Protein AF-A0A1C5WQQ8-F1 (afdb_monomer)

Structure (mmCIF, N/CA/C/O backbone):
data_AF-A0A1C5WQQ8-F1
#
_entry.id   AF-A0A1C5WQQ8-F1
#
loop_
_atom_site.group_PDB
_atom_site.id
_atom_site.type_symbol
_atom_site.label_atom_id
_atom_site.label_alt_id
_atom_site.label_comp_id
_atom_site.label_asym_id
_atom_site.label_entity_id
_atom_site.label_seq_id
_atom_site.pdbx_PDB_ins_code
_atom_site.Cartn_x
_atom_site.Cartn_y
_atom_site.Cartn_z
_atom_site.occupancy
_atom_site.B_iso_or_equiv
_atom_site.auth_seq_id
_atom_site.auth_comp_id
_atom_site.auth_asym_id
_atom_site.auth_atom_id
_atom_site.pdbx_PDB_model_num
ATOM 1 N N . MET A 1 1 ? -3.946 15.658 27.605 1.00 57.81 1 MET A N 1
ATOM 2 C CA . MET A 1 1 ? -2.591 15.161 27.282 1.00 57.81 1 MET A CA 1
ATOM 3 C C . MET A 1 1 ? -2.045 15.988 26.128 1.00 57.81 1 MET A C 1
ATOM 5 O O . MET A 1 1 ? -2.709 16.066 25.099 1.00 57.81 1 MET A O 1
ATOM 9 N N . VAL A 1 2 ? -0.915 16.674 26.310 1.00 60.44 2 VAL A N 1
ATOM 10 C CA . VAL A 1 2 ? -0.348 17.554 25.274 1.00 60.44 2 VAL A CA 1
ATOM 11 C C . VAL A 1 2 ? 0.282 16.711 24.169 1.00 60.44 2 VAL A C 1
ATOM 13 O O . VAL A 1 2 ? 1.081 15.818 24.436 1.00 60.44 2 VAL A O 1
ATOM 16 N N . ARG A 1 3 ? -0.093 16.978 22.915 1.00 69.31 3 ARG A N 1
ATOM 17 C CA . ARG A 1 3 ? 0.468 16.295 21.743 1.00 69.31 3 ARG A CA 1
ATOM 18 C C . ARG A 1 3 ? 1.706 17.045 21.250 1.00 69.31 3 ARG A C 1
ATOM 20 O O . ARG A 1 3 ? 1.670 18.266 21.081 1.00 69.31 3 ARG A O 1
ATOM 27 N N . LYS A 1 4 ? 2.782 16.309 20.968 1.00 77.19 4 LYS A N 1
ATOM 28 C CA . LYS A 1 4 ? 3.946 16.831 20.242 1.00 77.19 4 LYS A CA 1
ATOM 29 C C . LYS A 1 4 ? 3.509 17.256 18.838 1.00 77.19 4 LYS A C 1
ATOM 31 O O . LYS A 1 4 ? 2.920 16.455 18.114 1.00 77.19 4 LYS A O 1
ATOM 36 N N . ASN A 1 5 ? 3.756 18.508 18.467 1.00 83.12 5 ASN A N 1
ATOM 37 C CA . ASN A 1 5 ? 3.541 18.960 17.094 1.00 83.12 5 ASN A CA 1
ATOM 38 C C . ASN A 1 5 ? 4.705 18.501 16.206 1.00 83.12 5 ASN A C 1
ATOM 40 O O . ASN A 1 5 ? 5.822 18.317 16.679 1.00 83.12 5 ASN A O 1
ATOM 44 N N . GLU A 1 6 ? 4.458 18.346 14.913 1.00 82.44 6 GLU A N 1
ATOM 45 C CA . GLU A 1 6 ? 5.515 18.060 13.945 1.00 82.44 6 GLU A CA 1
ATOM 46 C C . GLU A 1 6 ? 5.981 19.348 13.268 1.00 82.44 6 GLU A C 1
ATOM 48 O O . GLU A 1 6 ? 5.193 20.276 13.060 1.00 82.44 6 GLU A O 1
ATOM 53 N N . TYR A 1 7 ? 7.270 19.409 12.942 1.00 88.44 7 TYR A N 1
ATOM 54 C CA . TYR A 1 7 ? 7.901 20.547 12.281 1.00 88.44 7 TYR A CA 1
ATOM 55 C C . TYR A 1 7 ? 8.919 20.042 11.263 1.00 88.44 7 TYR A C 1
ATOM 57 O O . TYR A 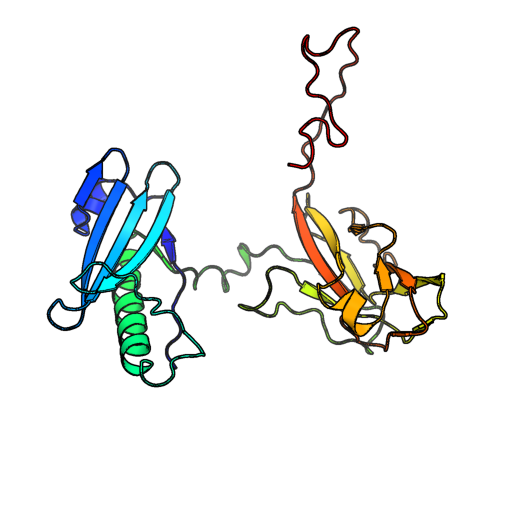1 7 ? 9.639 19.084 11.536 1.00 88.44 7 TYR A O 1
ATOM 65 N N . THR A 1 8 ? 9.028 20.731 10.133 1.00 88.88 8 THR A N 1
ATOM 66 C CA . THR A 1 8 ? 10.106 20.543 9.155 1.00 88.88 8 THR A CA 1
ATOM 67 C C . THR A 1 8 ? 10.958 21.800 9.073 1.00 88.88 8 THR A C 1
ATOM 69 O O . THR A 1 8 ? 10.548 22.877 9.518 1.00 88.88 8 THR A O 1
ATOM 72 N N . LEU A 1 9 ? 12.148 21.691 8.487 1.00 90.38 9 LEU A N 1
ATOM 73 C CA . LEU A 1 9 ? 12.943 22.868 8.173 1.00 90.38 9 LEU A CA 1
ATOM 74 C C . LEU A 1 9 ? 12.240 23.709 7.095 1.00 90.38 9 LEU A C 1
ATOM 76 O O . LEU A 1 9 ? 11.626 23.177 6.166 1.00 90.38 9 LEU A O 1
ATOM 80 N N . ASN A 1 10 ? 12.292 25.033 7.221 1.00 87.81 10 ASN A N 1
ATOM 81 C CA . ASN A 1 10 ? 11.746 25.918 6.200 1.00 87.81 10 ASN A CA 1
ATOM 82 C C . ASN A 1 10 ? 12.660 25.912 4.964 1.00 87.81 10 ASN A C 1
ATOM 84 O O . ASN A 1 10 ? 13.843 26.209 5.080 1.00 87.81 10 ASN A O 1
ATOM 88 N N . LYS A 1 11 ? 12.112 25.673 3.764 1.00 85.88 11 LYS A N 1
ATOM 89 C CA . LYS A 1 11 ? 12.884 25.618 2.501 1.00 85.88 11 LYS A CA 1
ATOM 90 C C . LYS A 1 11 ? 13.680 26.892 2.172 1.00 85.88 11 LYS A C 1
ATOM 92 O O . LYS A 1 11 ? 14.562 26.851 1.325 1.00 85.88 11 LYS A O 1
ATOM 97 N N . LYS A 1 12 ? 13.333 28.033 2.777 1.00 87.31 12 LYS A N 1
ATOM 98 C CA . LYS A 1 12 ? 14.004 29.329 2.575 1.00 87.31 12 LYS A CA 1
ATOM 99 C C . LYS A 1 12 ? 14.946 29.701 3.724 1.00 87.31 12 LYS A C 1
ATOM 101 O O . LYS A 1 12 ? 15.459 30.823 3.734 1.00 87.31 12 LYS A O 1
ATOM 106 N N . VAL A 1 13 ? 15.131 28.825 4.715 1.00 91.62 13 VAL A N 1
ATOM 107 C CA . VAL A 1 13 ? 16.069 29.086 5.810 1.00 91.62 13 VAL A CA 1
ATOM 108 C C . VAL A 1 13 ? 17.495 29.149 5.261 1.00 91.62 13 VAL A C 1
ATOM 110 O O . VAL A 1 13 ? 17.845 28.466 4.306 1.00 91.62 13 VAL A O 1
ATOM 113 N N . ASN A 1 14 ? 18.319 30.000 5.859 1.00 93.31 14 ASN A N 1
ATOM 114 C CA . ASN A 1 14 ? 19.732 30.117 5.532 1.00 93.31 14 ASN A CA 1
ATOM 115 C C . ASN A 1 14 ? 20.534 30.437 6.796 1.00 93.31 14 ASN A C 1
ATOM 117 O O . ASN A 1 14 ? 19.969 30.751 7.850 1.00 93.31 14 ASN A O 1
ATOM 121 N N . GLU A 1 15 ? 21.857 30.411 6.669 1.00 93.50 15 GLU A N 1
ATOM 122 C CA . GLU A 1 15 ? 22.796 30.682 7.759 1.00 93.50 15 GLU A CA 1
ATOM 123 C C . GLU A 1 15 ? 22.497 31.992 8.514 1.00 93.50 15 GLU A C 1
ATOM 125 O O . GLU A 1 15 ? 22.556 32.025 9.746 1.00 93.50 15 GLU A O 1
ATOM 130 N N . SER A 1 16 ? 22.142 33.072 7.808 1.00 93.06 16 SER A N 1
ATOM 131 C CA . SER A 1 16 ? 21.856 34.370 8.437 1.00 93.06 16 SER A CA 1
ATOM 132 C C . SER A 1 16 ? 20.648 34.288 9.372 1.00 93.06 16 SER A C 1
ATOM 134 O O . SER A 1 16 ? 20.671 34.832 10.480 1.00 93.06 16 SER A O 1
ATOM 136 N N . VAL A 1 17 ? 19.598 33.577 8.950 1.00 93.19 17 VAL A N 1
ATOM 137 C CA . VAL A 1 17 ? 18.386 33.367 9.754 1.00 93.19 17 VAL A CA 1
ATOM 138 C C . VAL A 1 17 ? 18.695 32.503 10.978 1.00 93.19 17 VAL A C 1
ATOM 140 O O . VAL A 1 17 ? 18.282 32.855 12.085 1.00 93.19 17 VAL A O 1
ATOM 143 N N . LEU A 1 18 ? 19.463 31.422 10.807 1.00 94.44 18 LEU A N 1
ATOM 144 C CA . LEU A 1 18 ? 19.859 30.527 11.900 1.00 94.44 18 LEU A CA 1
ATOM 145 C C . LEU A 1 18 ? 20.674 31.266 12.969 1.00 94.44 18 LEU A C 1
ATOM 147 O O . LEU A 1 18 ? 20.303 31.247 14.146 1.00 94.44 18 LEU A O 1
ATOM 151 N N . LYS A 1 19 ? 21.711 32.010 12.567 1.00 92.81 19 LYS A N 1
ATOM 152 C CA . LYS A 1 19 ? 22.545 32.804 13.487 1.00 92.81 19 LYS A CA 1
ATOM 153 C C . LYS A 1 19 ? 21.728 33.835 14.271 1.00 92.81 19 LYS A C 1
ATOM 155 O O . LYS A 1 19 ? 21.872 33.936 15.487 1.00 92.81 19 LYS A O 1
ATOM 160 N N . LYS A 1 20 ? 20.796 34.544 13.618 1.00 93.25 20 LYS A N 1
ATOM 161 C CA . LYS A 1 20 ? 19.868 35.486 14.288 1.00 93.25 20 LYS A CA 1
ATOM 162 C C . LYS A 1 20 ? 18.930 34.805 15.291 1.00 93.25 20 LYS A C 1
ATOM 164 O O . LYS A 1 20 ? 18.414 35.457 16.199 1.00 93.25 20 LYS A O 1
ATOM 169 N N . CYS A 1 21 ? 18.683 33.509 15.128 1.00 92.31 21 CYS A N 1
ATOM 170 C CA . CYS A 1 21 ? 17.875 32.710 16.045 1.00 92.31 21 CYS A CA 1
ATOM 171 C C . CYS A 1 21 ? 18.694 32.054 17.165 1.00 92.31 21 CYS A C 1
ATOM 173 O O . CYS A 1 21 ? 18.111 31.340 17.977 1.00 92.31 21 CYS A O 1
ATOM 175 N N . GLY A 1 22 ? 20.000 32.328 17.241 1.00 93.31 22 GLY A N 1
ATOM 176 C CA . GLY A 1 22 ? 20.887 31.812 18.282 1.00 93.31 22 GLY A CA 1
ATOM 177 C C . GLY A 1 22 ? 21.508 30.454 17.966 1.00 93.31 22 GLY A C 1
ATOM 178 O O . GLY A 1 22 ? 22.136 29.874 18.850 1.00 93.31 22 GLY A O 1
ATOM 179 N N . PHE A 1 23 ? 21.354 29.947 16.737 1.00 96.31 23 PHE A N 1
ATOM 180 C CA . PHE A 1 23 ? 22.062 28.740 16.325 1.00 96.31 23 PHE A CA 1
ATOM 181 C C . PHE A 1 23 ? 23.563 29.014 16.213 1.00 96.31 23 PHE A C 1
ATOM 183 O O . PHE A 1 23 ? 23.985 30.033 15.653 1.00 96.31 23 PHE A O 1
ATOM 190 N N . ARG A 1 24 ? 24.368 28.080 16.713 1.00 95.25 24 ARG A N 1
ATOM 191 C CA . ARG A 1 24 ? 25.823 28.073 16.573 1.00 95.25 24 ARG A CA 1
ATOM 192 C C . ARG A 1 24 ? 26.203 27.192 15.395 1.00 95.25 24 ARG A C 1
ATOM 194 O O . ARG A 1 24 ? 25.601 26.148 15.185 1.00 95.25 24 ARG A O 1
ATOM 201 N N . LYS A 1 25 ? 27.173 27.649 14.609 1.00 95.19 25 LYS A N 1
ATOM 202 C CA . LYS A 1 25 ? 27.752 26.854 13.527 1.00 95.19 25 LYS A CA 1
ATOM 203 C C . LYS A 1 25 ? 28.769 25.896 14.140 1.00 95.19 25 LYS A C 1
ATOM 205 O O . LYS A 1 25 ? 29.650 26.372 14.851 1.00 95.19 25 LYS A O 1
ATOM 210 N N . GLU A 1 26 ? 28.648 24.605 13.855 1.00 91.44 26 GLU A N 1
ATOM 211 C CA . GLU A 1 26 ? 29.611 23.596 14.315 1.00 91.44 26 GLU A CA 1
ATOM 212 C C . GLU A 1 26 ? 30.676 23.358 13.237 1.00 91.44 26 GLU A C 1
ATOM 214 O O . GLU A 1 26 ? 31.824 23.774 13.368 1.00 91.44 26 GLU A O 1
ATOM 219 N N . HIS A 1 27 ? 30.272 22.749 12.120 1.00 87.00 27 HIS A N 1
ATOM 220 C CA . HIS A 1 27 ? 31.117 22.415 10.974 1.00 87.00 27 HIS A CA 1
ATOM 221 C C . HIS A 1 27 ? 30.270 22.406 9.694 1.00 87.00 27 HIS A C 1
ATOM 223 O O . HIS A 1 27 ? 29.123 21.961 9.723 1.00 87.00 27 HIS A O 1
ATOM 229 N N . GLY A 1 28 ? 30.840 22.841 8.565 1.00 90.62 28 GLY A N 1
ATOM 230 C CA . GLY A 1 28 ? 30.164 22.781 7.263 1.00 90.62 28 GLY A CA 1
ATOM 231 C C . GLY A 1 28 ? 28.823 23.516 7.278 1.00 90.62 28 GLY A C 1
ATOM 232 O O . GLY A 1 28 ? 28.780 24.693 7.634 1.00 90.62 28 GLY A O 1
ATOM 233 N N . ASP A 1 29 ? 27.746 22.806 6.947 1.00 92.00 29 ASP A N 1
ATOM 234 C CA . ASP A 1 29 ? 26.363 23.299 6.946 1.00 92.00 29 ASP A CA 1
ATOM 235 C C . ASP A 1 29 ? 25.552 22.879 8.189 1.00 92.00 29 ASP A C 1
ATOM 237 O O . ASP A 1 29 ? 24.325 22.984 8.201 1.00 92.00 29 ASP A O 1
ATOM 241 N N . CYS A 1 30 ? 26.239 22.441 9.252 1.00 93.75 30 CYS A N 1
ATOM 242 C CA . CYS A 1 30 ? 25.642 22.014 10.517 1.00 93.75 30 CYS A CA 1
ATOM 243 C C . CYS A 1 30 ? 25.517 23.166 11.525 1.00 93.75 30 CYS A C 1
ATOM 245 O O . CYS A 1 30 ? 26.498 23.841 11.873 1.00 93.75 30 CYS A O 1
ATOM 247 N N . TYR A 1 31 ? 24.302 23.344 12.043 1.00 96.38 31 TYR A N 1
ATOM 248 C CA . TYR A 1 31 ? 23.942 24.372 13.011 1.00 96.38 31 TYR A CA 1
ATOM 249 C C . TYR A 1 31 ? 23.180 23.779 14.193 1.00 96.38 31 TYR A C 1
ATOM 251 O O . TYR A 1 31 ? 22.220 23.033 14.007 1.00 96.38 31 TYR A O 1
ATOM 259 N N . THR A 1 32 ? 23.541 24.173 15.414 1.00 95.31 32 THR A N 1
ATOM 260 C CA . THR A 1 32 ? 22.920 23.667 16.645 1.00 95.31 32 THR A CA 1
ATOM 261 C C . THR A 1 32 ? 22.298 24.787 17.474 1.00 95.31 32 THR A C 1
ATOM 263 O O . THR A 1 32 ? 22.823 25.897 17.568 1.00 95.31 32 THR A O 1
ATOM 266 N N . LEU A 1 33 ? 21.164 24.508 18.110 1.00 94.88 33 LEU A N 1
ATOM 267 C CA . LEU A 1 33 ? 20.558 25.358 19.129 1.00 94.88 33 LEU A CA 1
ATOM 268 C C . LEU A 1 33 ? 20.250 24.503 20.354 1.00 94.88 33 LEU A C 1
ATOM 270 O O . LEU A 1 33 ? 19.469 23.556 20.279 1.00 94.88 33 LEU A O 1
ATOM 274 N N . LYS A 1 34 ? 20.847 24.869 21.490 1.00 91.88 34 LYS A N 1
ATOM 275 C CA . LYS A 1 34 ? 20.614 24.219 22.780 1.00 91.88 34 LYS A CA 1
ATOM 276 C C . LYS A 1 34 ? 19.706 25.085 23.646 1.00 91.88 34 LYS A C 1
ATOM 278 O O . LYS A 1 34 ? 20.024 26.243 23.916 1.00 91.88 34 LYS A O 1
ATOM 283 N N . HIS A 1 35 ? 18.586 24.526 24.087 1.00 89.31 35 HIS A N 1
ATOM 284 C CA . HIS A 1 35 ? 17.644 25.174 24.994 1.00 89.31 35 HIS A CA 1
ATOM 285 C C . HIS A 1 35 ? 17.530 24.360 26.281 1.00 89.31 35 HIS A C 1
ATOM 287 O O . HIS A 1 35 ? 17.171 23.188 26.241 1.00 89.31 35 HIS A O 1
ATOM 293 N N . PHE A 1 36 ? 17.864 24.968 27.415 1.00 85.81 36 PHE A N 1
ATOM 294 C CA . PHE A 1 36 ? 17.806 24.299 28.710 1.00 85.81 36 PHE A CA 1
ATOM 295 C C . PHE A 1 36 ? 16.386 24.324 29.276 1.00 85.81 36 PHE A C 1
ATOM 297 O O . PHE A 1 36 ? 15.722 25.358 29.249 1.00 85.81 36 PHE A O 1
ATOM 304 N N . LEU A 1 37 ? 15.970 23.186 29.814 1.00 77.38 37 LEU A N 1
ATOM 305 C CA . LEU A 1 37 ? 14.759 22.976 30.595 1.00 77.38 37 LEU A CA 1
ATOM 306 C C . LEU A 1 37 ? 15.175 22.730 32.055 1.00 77.38 37 LEU A C 1
ATOM 308 O O . LEU A 1 37 ? 16.319 22.341 32.306 1.00 77.38 37 LEU A O 1
ATOM 312 N N . TYR A 1 38 ? 14.268 22.960 33.008 1.00 71.06 38 TYR A N 1
ATOM 313 C CA . TYR A 1 38 ? 14.463 22.638 34.433 1.00 71.06 38 TYR A CA 1
ATOM 314 C C . TYR A 1 38 ? 15.820 23.073 34.994 1.00 71.06 38 TYR A C 1
ATOM 316 O O . TYR A 1 38 ? 16.665 22.235 35.282 1.00 71.06 38 TYR A O 1
ATOM 324 N N . GLU A 1 39 ? 16.089 24.376 35.072 1.00 69.81 39 GLU A N 1
ATOM 325 C CA . GLU A 1 39 ? 17.317 24.892 35.709 1.00 69.81 39 GLU A CA 1
ATOM 326 C C . GLU A 1 39 ? 18.644 24.277 35.195 1.00 69.81 39 GLU A C 1
ATOM 328 O O . GLU A 1 39 ? 19.665 24.349 35.873 1.00 69.81 39 GLU A O 1
ATOM 333 N N . LYS A 1 40 ? 18.653 23.780 33.942 1.00 70.50 40 LYS A N 1
ATOM 334 C CA . LYS A 1 40 ? 19.784 23.185 33.192 1.00 70.50 40 LYS A CA 1
ATOM 335 C C . LYS A 1 40 ? 20.018 21.679 33.360 1.00 70.50 40 LYS A C 1
ATOM 337 O O . LYS A 1 40 ? 20.989 21.186 32.789 1.00 70.50 40 LYS A O 1
ATOM 342 N N . TYR A 1 41 ? 19.134 20.943 34.027 1.00 73.94 41 TYR A N 1
ATOM 343 C CA . TYR A 1 41 ? 19.256 19.480 34.129 1.00 73.94 41 TYR A CA 1
ATOM 344 C C . TYR A 1 41 ? 18.900 18.744 32.835 1.00 73.94 41 TYR A C 1
ATOM 346 O O . TYR A 1 41 ? 19.416 17.664 32.576 1.00 73.94 41 TYR A O 1
ATOM 354 N N . VAL A 1 42 ? 18.028 19.325 32.009 1.00 77.38 42 VAL A N 1
ATOM 355 C CA . VAL A 1 42 ? 17.610 18.746 30.727 1.00 77.38 42 VAL A CA 1
ATOM 356 C C . VAL A 1 42 ? 17.800 19.784 29.632 1.00 77.38 42 VAL A C 1
ATOM 358 O O . VAL A 1 42 ? 17.671 20.987 29.854 1.00 77.38 42 VAL A O 1
ATOM 361 N N . SER A 1 43 ? 18.121 19.343 28.423 1.00 85.25 43 SER A N 1
ATOM 362 C CA . SER A 1 43 ? 18.292 20.228 27.280 1.00 85.25 43 SER A CA 1
ATOM 363 C C . SER A 1 43 ? 17.644 19.679 26.023 1.00 85.25 43 SER A C 1
ATOM 365 O O . SER A 1 43 ? 17.798 18.509 25.684 1.00 85.25 43 SER A O 1
ATOM 367 N N . LEU A 1 44 ? 16.931 20.558 25.326 1.00 88.38 44 LEU A N 1
ATOM 368 C CA . LEU A 1 44 ? 16.458 20.365 23.968 1.00 88.38 44 LEU A CA 1
ATOM 369 C C . LEU A 1 44 ? 17.564 20.803 23.007 1.00 88.38 44 LEU A C 1
ATOM 371 O O . LEU A 1 44 ? 17.939 21.977 22.983 1.00 88.38 44 LEU A O 1
ATOM 375 N N . ASN A 1 45 ? 18.071 19.869 22.213 1.00 89.81 45 ASN A N 1
ATOM 376 C CA . ASN A 1 45 ? 19.114 20.114 21.229 1.00 89.81 45 ASN A CA 1
ATOM 377 C C . ASN A 1 45 ? 18.495 20.016 19.834 1.00 89.81 45 ASN A C 1
ATOM 379 O O . ASN A 1 45 ? 17.974 18.973 19.441 1.00 89.81 45 ASN A O 1
ATOM 383 N N . ILE A 1 46 ? 18.528 21.123 19.100 1.00 93.44 46 ILE A N 1
ATOM 384 C CA . ILE A 1 46 ? 18.004 21.226 17.741 1.00 93.44 46 ILE A CA 1
ATOM 385 C C . ILE A 1 46 ? 19.195 21.317 16.802 1.00 93.44 46 ILE A C 1
ATOM 387 O O . ILE A 1 46 ? 19.983 22.253 16.910 1.00 93.44 46 ILE A O 1
ATOM 391 N N . LEU A 1 47 ? 19.309 20.364 15.889 1.00 93.38 47 LEU A N 1
ATOM 392 C CA . LEU A 1 47 ? 20.335 20.309 14.859 1.00 93.38 47 LEU A CA 1
ATOM 393 C C . LEU A 1 47 ? 19.689 20.551 13.496 1.00 93.38 47 LEU A C 1
ATOM 395 O O . LEU A 1 47 ? 18.652 19.967 13.177 1.00 93.38 47 LEU A O 1
ATOM 399 N N . VAL A 1 48 ? 20.305 21.425 12.710 1.00 93.94 48 VAL A N 1
ATOM 400 C CA . VAL A 1 48 ? 19.903 21.777 11.348 1.00 93.94 48 VAL A CA 1
ATOM 401 C C . VAL A 1 48 ? 21.075 21.531 10.413 1.00 93.94 48 VAL A C 1
ATOM 403 O O . VAL A 1 48 ? 22.172 22.025 10.674 1.00 93.94 48 VAL A O 1
ATOM 406 N N . MET A 1 49 ? 20.809 20.834 9.315 1.00 91.75 49 MET A N 1
ATOM 407 C CA . MET A 1 49 ? 21.725 20.675 8.189 1.00 91.75 49 MET A CA 1
ATOM 408 C C . MET A 1 49 ? 21.138 21.424 6.988 1.00 91.75 49 MET A C 1
ATOM 410 O O . MET A 1 49 ? 19.988 21.194 6.608 1.00 91.75 49 MET A O 1
ATOM 414 N N . LEU A 1 50 ? 21.871 22.397 6.439 1.00 89.75 50 LEU A N 1
ATOM 415 C CA . LEU A 1 50 ? 21.371 23.198 5.310 1.00 89.75 50 LEU A CA 1
ATOM 416 C C . LEU A 1 50 ? 21.537 22.509 3.949 1.00 89.75 50 LEU A C 1
ATOM 418 O O . LEU A 1 50 ? 20.785 22.835 3.032 1.00 89.75 50 LEU A O 1
ATOM 422 N N . ASP A 1 51 ? 22.487 21.586 3.817 1.00 89.19 51 ASP A N 1
ATOM 423 C CA . ASP A 1 51 ? 22.796 20.860 2.580 1.00 89.19 51 ASP A CA 1
ATOM 424 C C . ASP A 1 51 ? 21.665 19.912 2.158 1.00 89.19 51 ASP A C 1
ATOM 426 O O . ASP A 1 51 ? 21.287 19.886 0.985 1.00 89.19 51 ASP A O 1
ATOM 430 N N . ASP A 1 52 ? 21.078 19.188 3.111 1.00 87.81 52 ASP A N 1
ATOM 431 C CA . ASP A 1 52 ? 19.968 18.253 2.882 1.00 87.81 52 ASP A CA 1
ATOM 432 C C . ASP A 1 52 ? 18.613 18.736 3.436 1.00 87.81 52 ASP A C 1
ATOM 434 O O . ASP A 1 52 ? 17.598 18.046 3.313 1.00 87.81 52 ASP A O 1
ATOM 438 N N . LEU A 1 53 ? 18.581 19.946 4.008 1.00 86.31 53 LEU A N 1
ATOM 439 C CA . LEU A 1 53 ? 17.426 20.546 4.684 1.00 86.31 53 LEU A CA 1
ATOM 440 C C . LEU A 1 53 ? 16.852 19.686 5.827 1.00 86.31 53 LEU A C 1
ATOM 442 O O . LEU A 1 53 ? 15.646 19.740 6.105 1.00 86.31 53 LEU A O 1
ATOM 446 N N . SER A 1 54 ? 17.689 18.911 6.519 1.00 85.50 54 SER A N 1
ATOM 447 C CA . SER A 1 54 ? 17.257 18.092 7.650 1.00 85.50 54 SER A CA 1
ATOM 448 C C . SER A 1 54 ? 17.201 18.865 8.973 1.00 85.50 54 SER A C 1
ATOM 450 O O . SER A 1 54 ? 17.925 19.831 9.237 1.00 85.50 54 SER A O 1
ATOM 452 N N . LEU A 1 55 ? 16.273 18.427 9.826 1.00 90.12 55 LEU A N 1
ATOM 453 C CA . LEU A 1 55 ? 16.021 18.963 11.158 1.00 90.12 55 LEU A CA 1
ATOM 454 C C . LEU A 1 55 ? 15.935 17.793 12.136 1.00 90.12 55 LEU A C 1
ATOM 456 O O . LEU A 1 55 ? 14.997 16.999 12.079 1.00 90.12 55 LEU A O 1
ATOM 460 N N . THR A 1 56 ? 16.882 17.722 13.064 1.00 88.25 56 THR A N 1
ATOM 461 C CA . THR A 1 56 ? 16.910 16.707 14.120 1.00 88.25 56 THR A CA 1
ATOM 462 C C . THR A 1 56 ? 16.706 17.374 15.469 1.00 88.25 56 THR A C 1
ATOM 464 O O . THR A 1 56 ? 17.285 18.420 15.751 1.00 88.25 56 THR A O 1
ATOM 467 N N . VAL A 1 57 ? 15.876 16.773 16.321 1.00 87.56 57 VAL A N 1
ATOM 468 C CA . VAL A 1 57 ? 15.649 17.271 17.678 1.00 87.56 57 VAL A CA 1
ATOM 469 C C . VAL A 1 57 ? 15.833 16.141 18.673 1.00 87.56 57 VAL A C 1
ATOM 471 O O . VAL A 1 57 ? 15.110 15.146 18.626 1.00 87.56 57 VAL A O 1
ATOM 474 N N . THR A 1 58 ? 16.774 16.318 19.592 1.00 84.94 58 THR A N 1
ATOM 475 C CA . THR A 1 58 ? 17.049 15.392 20.690 1.00 84.94 58 THR A CA 1
ATOM 476 C C . THR A 1 58 ? 16.827 16.083 22.027 1.00 84.94 58 THR A C 1
ATOM 478 O O . THR A 1 58 ? 16.920 17.306 22.141 1.00 84.94 58 THR A O 1
ATOM 481 N N . VAL A 1 59 ? 16.515 15.300 23.054 1.00 82.69 59 VAL A N 1
ATOM 482 C CA . VAL A 1 59 ? 16.461 15.781 24.435 1.00 82.69 59 VAL A CA 1
ATOM 483 C C . VAL A 1 59 ? 17.463 14.975 25.235 1.00 82.69 59 VAL A C 1
ATOM 485 O O . VAL A 1 59 ? 17.471 13.751 25.141 1.00 82.69 59 VAL A O 1
ATOM 488 N N . THR A 1 60 ? 18.327 15.652 25.982 1.00 80.69 60 THR A N 1
ATOM 489 C CA . THR A 1 60 ? 19.362 15.001 26.791 1.00 80.69 60 THR A CA 1
ATOM 490 C C . THR A 1 60 ? 19.378 15.554 28.204 1.00 80.69 60 THR A C 1
ATOM 492 O O . THR A 1 60 ? 19.067 16.731 28.398 1.00 80.69 60 THR A O 1
ATOM 495 N N . ASP A 1 61 ? 19.780 14.737 29.171 1.00 78.62 61 ASP A N 1
ATOM 496 C CA . ASP A 1 61 ? 20.116 15.216 30.515 1.00 78.62 61 ASP A CA 1
ATOM 497 C C . ASP A 1 61 ? 21.481 15.944 30.541 1.00 78.62 61 ASP A C 1
ATOM 499 O O . ASP A 1 61 ? 22.126 16.160 29.503 1.00 78.62 61 ASP A O 1
ATOM 503 N N . ASP A 1 62 ? 21.916 16.350 31.732 1.00 76.62 62 ASP A N 1
ATOM 504 C CA . ASP A 1 62 ? 23.193 17.015 32.005 1.00 76.62 62 ASP A CA 1
ATOM 505 C C . ASP A 1 62 ? 24.418 16.109 31.788 1.00 76.62 62 ASP A C 1
ATOM 507 O O . ASP A 1 62 ? 25.526 16.609 31.581 1.00 76.62 62 ASP A O 1
ATOM 511 N N . LYS A 1 63 ? 24.215 14.789 31.757 1.00 77.00 63 LYS A N 1
ATOM 512 C CA . LYS A 1 63 ? 25.230 13.764 31.469 1.00 77.00 63 LYS A CA 1
ATOM 513 C C . LYS A 1 63 ? 25.269 13.360 29.991 1.00 77.00 63 LYS A C 1
ATOM 515 O O . LYS A 1 63 ? 26.138 12.585 29.601 1.00 77.00 63 LYS A O 1
ATOM 520 N N . GLY A 1 64 ? 24.368 13.896 29.165 1.00 71.31 64 GLY A N 1
ATOM 521 C CA . GLY A 1 64 ? 24.275 13.601 27.734 1.00 71.31 64 GLY A CA 1
ATOM 522 C C . GLY A 1 64 ? 23.480 12.338 27.400 1.00 71.31 64 GLY A C 1
ATOM 523 O O . GLY A 1 64 ? 23.456 11.937 26.235 1.00 71.31 64 GLY A O 1
ATOM 524 N N . ASN A 1 65 ? 22.805 11.722 28.373 1.00 74.62 65 ASN A N 1
ATOM 525 C CA . ASN A 1 65 ? 21.942 10.577 28.107 1.00 74.62 65 ASN A CA 1
ATOM 526 C C . ASN A 1 65 ? 20.725 11.032 27.308 1.00 74.62 65 ASN A C 1
ATOM 528 O O . ASN A 1 65 ? 20.083 12.030 27.646 1.00 74.62 65 ASN A O 1
ATOM 532 N N . LE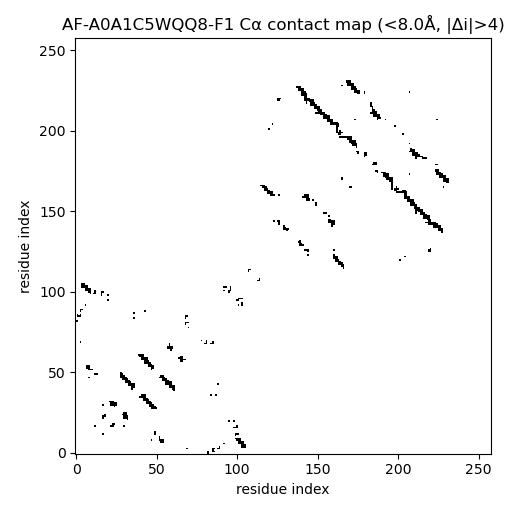U A 1 66 ? 20.395 10.284 26.255 1.00 70.06 66 LEU A N 1
ATOM 533 C CA . LEU A 1 66 ? 19.218 10.556 25.447 1.00 70.06 66 LEU A CA 1
ATOM 534 C C . LEU A 1 66 ? 17.965 10.257 26.269 1.00 70.06 66 LEU A C 1
ATOM 536 O O . LEU A 1 66 ? 17.699 9.115 26.639 1.00 70.06 66 LEU A O 1
ATOM 540 N N . TYR A 1 67 ? 17.169 11.287 26.506 1.00 67.75 67 TYR A N 1
ATOM 541 C CA . TYR A 1 67 ? 15.806 11.106 26.959 1.00 67.75 67 TYR A CA 1
ATOM 542 C C . TYR A 1 67 ? 14.944 10.777 25.740 1.00 67.75 67 TYR A C 1
ATOM 544 O O . TYR A 1 67 ? 15.067 11.409 24.689 1.00 67.75 67 TYR A O 1
ATOM 552 N N . ALA A 1 68 ? 14.040 9.809 25.883 1.00 57.94 68 ALA A N 1
ATOM 553 C CA . ALA A 1 68 ? 12.933 9.597 24.957 1.00 57.94 68 ALA A CA 1
ATOM 554 C C . ALA A 1 68 ? 11.689 10.308 25.524 1.00 57.94 68 ALA A C 1
ATOM 556 O O . ALA A 1 68 ? 10.811 9.658 26.086 1.00 57.94 68 ALA A O 1
ATOM 557 N N . PRO A 1 69 ? 11.582 11.649 25.430 1.00 53.38 69 PRO A N 1
ATOM 558 C CA . PRO A 1 69 ? 10.480 12.407 26.031 1.00 53.38 69 PRO A CA 1
ATOM 559 C C . PRO A 1 69 ? 9.160 12.238 25.261 1.00 53.38 69 PRO A C 1
ATOM 561 O O . PRO A 1 69 ? 8.152 12.855 25.596 1.00 53.38 69 PRO A O 1
ATOM 564 N N . PHE A 1 70 ? 9.155 11.438 24.195 1.00 57.84 70 PHE A N 1
ATOM 565 C CA . PHE A 1 70 ? 8.016 11.245 23.311 1.00 57.84 70 PHE A CA 1
ATOM 566 C C . PHE A 1 70 ? 7.391 9.879 23.602 1.00 57.84 70 PHE A C 1
ATOM 568 O O . PHE A 1 70 ? 7.585 8.938 22.850 1.00 57.84 70 PHE A O 1
ATOM 575 N N . TYR A 1 71 ? 6.670 9.809 24.725 1.00 49.06 71 TYR A N 1
ATOM 576 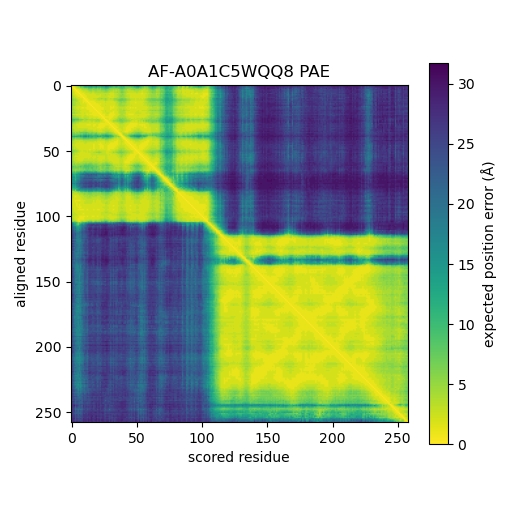C CA . TYR A 1 71 ? 5.856 8.677 25.191 1.00 49.06 71 TYR A CA 1
ATOM 577 C C . TYR A 1 71 ? 6.583 7.318 25.255 1.00 49.06 71 TYR A C 1
ATOM 579 O O . TYR A 1 71 ? 6.669 6.594 24.266 1.00 49.06 71 TYR A O 1
ATOM 587 N N . ASN A 1 72 ? 7.023 6.929 26.456 1.00 47.97 72 ASN A N 1
ATOM 588 C CA . ASN A 1 72 ? 7.367 5.541 26.759 1.00 47.97 72 ASN A CA 1
ATOM 589 C C . ASN A 1 72 ? 6.186 4.890 27.511 1.00 47.97 72 ASN A C 1
ATOM 591 O O . ASN A 1 72 ? 5.976 5.220 28.681 1.00 47.97 72 ASN A O 1
ATOM 595 N N . PRO A 1 73 ? 5.403 3.995 26.877 1.00 46.50 73 PRO A N 1
ATOM 596 C CA . PRO A 1 73 ? 4.255 3.353 27.521 1.00 46.50 73 PRO A CA 1
ATOM 597 C C . PRO A 1 73 ? 4.623 2.483 28.735 1.00 46.50 73 PRO A C 1
ATOM 599 O O . PRO A 1 73 ? 3.734 2.143 29.510 1.00 46.50 73 PRO A O 1
ATOM 602 N N . GLU A 1 74 ? 5.901 2.141 28.925 1.00 43.59 74 GLU A N 1
ATOM 603 C CA . GLU A 1 74 ? 6.366 1.252 29.997 1.00 43.59 74 GLU A CA 1
ATOM 604 C C . GLU A 1 74 ? 6.790 1.988 31.284 1.00 43.59 74 GLU A C 1
ATOM 606 O O . GLU A 1 74 ? 6.968 1.350 32.318 1.00 43.59 74 GLU A O 1
ATOM 611 N N . LEU A 1 75 ? 6.924 3.324 31.270 1.00 46.38 75 LEU A N 1
ATOM 612 C CA . LEU A 1 75 ? 7.423 4.114 32.412 1.00 46.38 75 LEU A CA 1
ATOM 613 C C . LEU A 1 75 ? 6.445 5.233 32.801 1.00 46.38 75 LEU A C 1
ATOM 615 O O . LEU A 1 75 ? 6.672 6.417 32.545 1.00 46.38 75 LEU A O 1
ATOM 619 N N . VAL A 1 76 ? 5.337 4.842 33.435 1.00 46.47 76 VAL A N 1
ATOM 620 C CA . VAL A 1 76 ? 4.192 5.721 33.735 1.00 46.47 76 VAL A CA 1
ATOM 621 C C . VAL A 1 76 ? 4.519 6.819 34.764 1.00 46.47 76 VAL A C 1
ATOM 623 O O . VAL A 1 76 ? 3.944 7.905 34.690 1.00 46.47 76 VAL A O 1
ATOM 626 N N . GLU A 1 77 ? 5.473 6.587 35.672 1.00 46.59 77 GLU A N 1
ATOM 627 C CA . GLU A 1 77 ? 5.863 7.536 36.734 1.00 46.59 77 GLU A CA 1
ATOM 628 C C . GLU A 1 77 ? 6.673 8.748 36.221 1.00 46.59 77 GLU A C 1
ATOM 630 O O . GLU A 1 77 ? 6.653 9.807 36.843 1.00 46.59 77 GLU A O 1
ATOM 635 N N . ASN A 1 78 ? 7.287 8.662 35.031 1.00 49.75 78 ASN A N 1
ATOM 636 C CA . ASN A 1 78 ? 8.056 9.754 34.403 1.00 49.75 78 ASN A CA 1
ATOM 637 C C . ASN A 1 78 ? 7.214 10.669 33.482 1.00 49.75 78 ASN A C 1
ATOM 639 O O . ASN A 1 78 ? 7.750 11.513 32.759 1.00 49.75 78 ASN A O 1
ATOM 643 N N . ASN A 1 79 ? 5.884 10.525 33.483 1.00 51.69 79 ASN A N 1
ATOM 644 C CA . ASN A 1 79 ? 5.004 11.192 32.515 1.00 51.69 79 ASN A CA 1
ATOM 645 C C . ASN A 1 79 ? 4.811 12.708 32.721 1.00 51.69 79 ASN A C 1
ATOM 647 O O . ASN A 1 79 ? 4.390 13.380 31.778 1.00 51.69 79 ASN A O 1
ATOM 651 N N . ILE A 1 80 ? 5.118 13.269 33.899 1.00 51.12 80 ILE A N 1
ATOM 652 C CA . ILE A 1 80 ? 5.023 14.727 34.137 1.00 51.12 80 ILE A CA 1
ATOM 653 C C . ILE A 1 80 ? 6.128 15.462 33.363 1.00 51.12 80 ILE A C 1
ATOM 655 O O . ILE A 1 80 ? 5.838 16.380 32.595 1.00 51.12 80 ILE A O 1
ATOM 659 N N . VAL A 1 81 ? 7.369 14.968 33.458 1.00 58.44 81 VAL A N 1
ATOM 660 C CA . VAL A 1 81 ? 8.535 15.502 32.730 1.00 58.44 81 VAL A CA 1
ATOM 661 C C . VAL A 1 81 ? 8.307 15.450 31.216 1.00 58.44 81 VAL A C 1
ATOM 663 O O . VAL A 1 81 ? 8.692 16.362 30.485 1.00 58.44 81 VAL A O 1
ATOM 666 N N . ALA A 1 82 ? 7.624 14.410 30.727 1.00 66.06 82 ALA A N 1
ATOM 667 C CA . ALA A 1 82 ? 7.299 14.267 29.312 1.00 66.06 82 ALA A CA 1
ATOM 668 C C . ALA A 1 82 ? 6.311 15.341 28.818 1.00 66.06 82 ALA A C 1
ATOM 670 O O . ALA A 1 82 ? 6.508 15.893 27.736 1.00 66.06 82 ALA A O 1
ATOM 671 N N . GLN A 1 83 ? 5.271 15.673 29.592 1.00 70.38 83 GLN A N 1
ATOM 672 C CA . GLN A 1 83 ? 4.275 16.675 29.184 1.00 70.38 83 GLN A CA 1
ATOM 673 C C . GLN A 1 83 ? 4.872 18.079 29.104 1.00 70.38 83 GLN A C 1
ATOM 675 O O . GLN A 1 83 ? 4.753 18.734 28.070 1.00 70.38 83 GLN A O 1
ATOM 680 N N . GLU A 1 84 ? 5.567 18.510 30.150 1.00 74.69 84 GLU A N 1
ATOM 681 C CA . GLU A 1 84 ? 6.233 19.814 30.194 1.00 74.69 84 GLU A CA 1
ATOM 682 C C . GLU A 1 84 ? 7.343 19.921 29.134 1.00 74.69 84 GLU A C 1
ATOM 684 O O . GLU A 1 84 ? 7.450 20.937 28.446 1.00 74.69 84 GLU A O 1
ATOM 689 N N . THR A 1 85 ? 8.108 18.846 28.896 1.00 77.31 85 THR A N 1
ATOM 690 C CA . THR A 1 85 ? 9.090 18.803 27.797 1.00 77.31 85 THR A CA 1
ATOM 691 C C . THR A 1 85 ? 8.417 18.938 26.429 1.00 77.31 85 THR A C 1
ATOM 693 O O . THR A 1 85 ? 8.934 19.638 25.557 1.00 77.31 85 THR A O 1
ATOM 696 N N . ILE A 1 86 ? 7.256 18.306 26.215 1.00 79.44 86 ILE A N 1
ATOM 697 C CA . ILE A 1 86 ? 6.475 18.439 24.975 1.00 79.44 86 ILE A CA 1
ATOM 698 C C . ILE A 1 86 ? 5.933 19.867 24.813 1.00 79.44 86 ILE A C 1
ATOM 700 O O . ILE A 1 86 ? 5.939 20.402 23.700 1.00 79.44 86 ILE A O 1
ATOM 704 N N . GLU A 1 87 ? 5.469 20.499 25.889 1.00 84.00 87 GLU A N 1
ATOM 705 C CA . GLU A 1 87 ? 5.012 21.890 25.870 1.00 84.00 87 GLU A CA 1
ATOM 706 C C . GLU A 1 87 ? 6.145 22.858 25.534 1.00 84.00 87 GLU A C 1
ATOM 708 O O . GLU A 1 87 ? 5.993 23.688 24.635 1.00 84.00 87 GLU A O 1
ATOM 713 N N . GLU A 1 88 ? 7.294 22.731 26.196 1.00 85.62 88 GLU A N 1
ATOM 714 C CA . GLU A 1 88 ? 8.464 23.572 25.934 1.00 85.62 88 GLU A CA 1
ATOM 715 C C . GLU A 1 88 ? 9.038 23.334 24.539 1.00 85.62 88 GLU A C 1
ATOM 717 O O . GLU A 1 88 ? 9.347 24.292 23.826 1.00 85.62 88 GLU A O 1
ATOM 722 N N . TYR A 1 89 ? 9.078 22.079 24.081 1.00 88.19 89 TYR A N 1
ATOM 723 C CA . TYR A 1 89 ? 9.377 21.754 22.689 1.00 88.19 89 TYR A CA 1
ATOM 724 C C . TYR A 1 89 ? 8.446 22.513 21.737 1.00 88.19 89 TYR A C 1
ATOM 726 O O . TYR A 1 89 ? 8.920 23.252 20.873 1.00 88.19 89 TYR A O 1
ATOM 734 N N . ASN A 1 90 ? 7.128 22.401 21.919 1.00 88.62 90 ASN A N 1
ATOM 735 C CA . ASN A 1 90 ? 6.153 23.084 21.070 1.00 88.62 90 ASN A CA 1
ATOM 736 C C . ASN A 1 90 ? 6.355 24.614 21.092 1.00 88.62 90 ASN A C 1
ATOM 738 O O . ASN A 1 90 ? 6.341 25.241 20.034 1.00 88.62 90 ASN A O 1
ATOM 742 N N . LYS A 1 91 ? 6.622 25.221 22.259 1.00 90.69 91 LYS A N 1
ATOM 743 C CA . LYS A 1 91 ? 6.905 26.665 22.394 1.00 90.69 91 LYS A CA 1
ATOM 744 C C . LYS A 1 91 ? 8.183 27.081 21.662 1.00 90.69 91 LYS A C 1
ATOM 746 O O . LYS A 1 91 ? 8.195 28.105 20.973 1.00 90.69 91 LYS A O 1
ATOM 751 N N . VAL A 1 92 ? 9.277 26.330 21.808 1.00 91.31 92 VAL A N 1
ATOM 752 C CA . VAL A 1 92 ? 10.546 26.600 21.108 1.00 91.31 92 VAL A CA 1
ATOM 753 C C . VAL A 1 92 ? 10.341 26.507 19.600 1.00 91.31 92 VAL A C 1
ATOM 755 O O . VAL A 1 92 ? 10.687 27.444 18.878 1.00 91.31 92 VAL A O 1
ATOM 758 N N . MET A 1 93 ? 9.721 25.429 19.129 1.00 92.50 93 MET A N 1
ATOM 759 C CA . MET A 1 93 ? 9.513 25.196 17.704 1.00 92.50 93 MET A CA 1
ATOM 760 C C . MET A 1 93 ? 8.539 26.202 17.079 1.00 92.50 93 MET A C 1
ATOM 762 O O . MET A 1 93 ? 8.807 26.692 15.984 1.00 92.50 93 MET A O 1
ATOM 766 N N . ASP A 1 94 ? 7.480 26.611 17.786 1.00 90.81 94 ASP A N 1
ATOM 767 C CA . ASP A 1 94 ? 6.564 27.667 17.330 1.00 90.81 94 ASP A CA 1
ATOM 768 C C . ASP A 1 94 ? 7.267 29.034 17.222 1.00 90.81 94 ASP A C 1
ATOM 770 O O . ASP A 1 94 ? 7.023 29.792 16.278 1.00 90.81 94 ASP A O 1
ATOM 774 N N . ARG A 1 95 ? 8.192 29.359 18.140 1.00 92.50 95 ARG A N 1
ATOM 775 C CA . ARG A 1 95 ? 9.034 30.568 18.024 1.00 92.50 95 ARG A CA 1
ATOM 776 C C . ARG A 1 95 ? 9.943 30.508 16.799 1.00 92.50 95 ARG A C 1
ATOM 778 O O . ARG A 1 95 ? 10.079 31.512 16.099 1.00 92.50 95 ARG A O 1
ATOM 785 N N . LEU A 1 96 ? 10.550 29.353 16.530 1.00 93.56 96 LEU A N 1
ATOM 786 C CA . LEU A 1 96 ? 11.368 29.138 15.334 1.00 93.56 96 LEU A CA 1
ATOM 787 C C . LEU A 1 96 ? 10.534 29.231 14.050 1.00 93.56 96 LEU A C 1
ATOM 789 O O . LEU A 1 96 ? 10.995 29.819 13.069 1.00 93.56 96 LEU A O 1
ATOM 793 N N . SER A 1 97 ? 9.288 28.756 14.074 1.00 90.56 97 SER A N 1
ATOM 794 C CA . SER A 1 97 ? 8.363 28.880 12.944 1.00 90.56 97 SER A CA 1
ATOM 795 C C . SER A 1 97 ? 8.015 30.335 12.636 1.00 90.56 97 SER A C 1
ATOM 797 O O . SER A 1 97 ? 8.121 30.766 11.489 1.00 90.56 97 SER A O 1
ATOM 799 N N . LYS A 1 98 ? 7.722 31.151 13.660 1.00 90.62 98 LYS A N 1
ATOM 800 C CA . LYS A 1 98 ? 7.497 32.603 13.493 1.00 90.62 98 LYS A CA 1
ATOM 801 C C . LYS A 1 98 ? 8.703 33.329 12.886 1.00 90.62 98 LYS A C 1
ATOM 803 O O . LYS A 1 98 ? 8.536 34.318 12.179 1.00 90.62 98 LYS A O 1
ATOM 808 N N . LYS A 1 99 ? 9.917 32.829 13.134 1.00 92.12 99 LYS A N 1
ATOM 809 C CA . LYS A 1 99 ? 11.169 33.353 12.565 1.00 92.12 99 LYS A CA 1
ATOM 810 C C . LYS A 1 99 ? 11.550 32.725 11.217 1.00 92.12 99 LYS A C 1
ATOM 812 O O . LYS A 1 99 ? 12.632 33.010 10.713 1.00 92.12 99 LYS A O 1
ATOM 817 N N . LYS A 1 100 ? 10.674 31.905 10.623 1.00 91.06 100 LYS A N 1
ATOM 818 C CA . LYS A 1 100 ? 10.890 31.199 9.347 1.00 91.06 100 LYS A CA 1
ATOM 819 C C . LYS A 1 100 ? 12.090 30.239 9.358 1.00 91.06 100 LYS A C 1
ATOM 821 O O . LYS A 1 100 ? 12.670 29.985 8.308 1.00 91.06 100 LYS A O 1
ATOM 826 N N . VAL A 1 101 ? 12.466 29.710 10.525 1.00 91.31 101 VAL A N 1
ATOM 827 C CA . VAL A 1 101 ? 13.471 28.635 10.633 1.00 91.31 101 VAL A CA 1
ATOM 828 C C . VAL A 1 101 ? 12.816 27.284 10.377 1.00 91.31 101 VAL A C 1
ATOM 830 O O . VAL A 1 101 ? 13.303 26.494 9.576 1.00 91.31 101 VAL A O 1
ATOM 833 N N . THR A 1 102 ? 11.681 27.038 11.026 1.00 92.00 102 THR A N 1
ATOM 834 C CA . THR A 1 102 ? 10.892 25.817 10.859 1.00 92.00 102 THR A CA 1
ATOM 835 C C . THR A 1 102 ? 9.537 26.132 10.243 1.00 92.00 102 THR A C 1
ATOM 837 O O . THR A 1 102 ? 9.119 27.287 10.167 1.00 92.00 102 THR A O 1
ATOM 840 N N . THR A 1 103 ? 8.847 25.098 9.793 1.00 87.00 103 THR A N 1
ATOM 841 C CA . THR A 1 103 ? 7.441 25.151 9.414 1.00 87.00 103 THR A CA 1
ATOM 842 C C . THR A 1 103 ? 6.716 24.100 10.234 1.00 87.00 103 THR A C 1
ATOM 844 O O . THR A 1 103 ? 7.111 22.935 10.237 1.00 87.00 103 THR A O 1
ATOM 847 N N . LYS A 1 104 ? 5.676 24.511 10.962 1.00 84.75 104 LYS A N 1
ATOM 848 C CA . LYS A 1 104 ? 4.806 23.588 11.687 1.00 84.75 104 LYS A CA 1
ATOM 849 C C . LYS A 1 104 ? 4.029 22.758 10.671 1.00 84.75 104 LYS A C 1
ATOM 851 O O . LYS A 1 104 ? 3.343 23.303 9.816 1.00 84.75 104 LYS A O 1
ATOM 856 N N . VAL A 1 105 ? 4.107 21.439 10.783 1.00 77.00 105 VAL A N 1
ATOM 857 C CA . VAL A 1 105 ? 3.431 20.495 9.876 1.00 77.00 105 VAL A CA 1
ATOM 858 C C . VAL A 1 105 ? 1.901 20.580 10.014 1.00 77.00 105 VAL A C 1
ATOM 860 O O . VAL A 1 105 ? 1.179 20.153 9.120 1.00 77.00 105 VAL A O 1
ATOM 863 N N . LYS A 1 106 ? 1.388 21.235 11.072 1.00 57.72 106 LYS A N 1
ATOM 864 C CA . LYS A 1 106 ? -0.047 21.517 11.275 1.00 57.72 106 LYS A CA 1
ATOM 865 C C . LYS A 1 106 ? -0.700 22.469 10.258 1.00 57.72 106 LYS A C 1
ATOM 867 O O . LYS A 1 106 ? -1.900 22.658 10.360 1.00 57.72 106 LYS A O 1
ATOM 872 N N . ASP A 1 107 ? 0.032 22.973 9.266 1.00 44.69 107 ASP A N 1
ATOM 873 C CA . ASP A 1 107 ? -0.539 23.741 8.147 1.00 44.69 107 ASP A CA 1
ATOM 874 C C . ASP A 1 107 ? -0.528 22.981 6.800 1.00 44.69 107 ASP A C 1
ATOM 876 O O . ASP A 1 107 ? -0.874 23.552 5.771 1.00 44.69 107 ASP A O 1
ATOM 880 N N . MET A 1 108 ? -0.170 21.687 6.774 1.00 43.91 108 MET A N 1
ATOM 881 C CA . MET A 1 108 ? -0.294 20.842 5.566 1.00 43.91 108 MET A CA 1
ATOM 882 C C . MET A 1 108 ? -1.525 19.920 5.569 1.00 43.91 108 MET A C 1
ATOM 884 O O . MET A 1 108 ? -1.777 19.252 4.572 1.00 43.91 108 MET A O 1
ATOM 888 N N . SER A 1 109 ? -2.306 19.880 6.656 1.00 41.53 109 SER A N 1
ATOM 889 C CA . SER A 1 109 ? -3.531 19.066 6.730 1.00 41.53 109 SER A CA 1
ATOM 890 C C . SER A 1 109 ? -4.825 19.822 6.412 1.00 41.53 109 SER A C 1
ATOM 892 O O . SER A 1 109 ? -5.832 19.166 6.178 1.00 41.53 109 SER A O 1
ATOM 894 N N . ASP A 1 110 ? -4.803 21.160 6.357 1.00 38.97 110 ASP A N 1
ATOM 895 C CA . ASP A 1 110 ? -6.001 21.982 6.095 1.00 38.97 110 ASP A CA 1
ATOM 896 C C . ASP A 1 110 ? -5.917 22.834 4.819 1.00 38.97 110 ASP A C 1
ATOM 898 O O . ASP A 1 110 ? -6.890 23.492 4.446 1.00 38.97 110 ASP A O 1
ATOM 902 N N . ASN A 1 111 ? -4.807 22.764 4.078 1.00 38.94 111 ASN A N 1
ATOM 903 C CA . ASN A 1 111 ? -4.773 23.279 2.716 1.00 38.94 111 ASN A CA 1
ATOM 904 C C . ASN A 1 111 ? -5.278 22.175 1.775 1.00 38.94 111 ASN A C 1
ATOM 906 O O . ASN A 1 111 ? -4.502 21.361 1.273 1.00 38.94 111 ASN A O 1
ATOM 910 N N . LYS A 1 112 ? -6.599 22.125 1.551 1.00 44.56 112 LYS A N 1
ATOM 911 C CA . LYS A 1 112 ? -7.226 21.215 0.566 1.00 44.56 112 LYS A CA 1
ATOM 912 C C . LYS A 1 112 ? -6.573 21.295 -0.824 1.00 44.56 112 LYS A C 1
ATOM 914 O O . LYS A 1 112 ? -6.700 20.346 -1.590 1.00 44.56 112 LYS A O 1
ATOM 919 N N . ASP A 1 113 ? -5.864 22.386 -1.109 1.00 44.44 113 ASP A N 1
ATOM 920 C CA . ASP A 1 113 ? -5.229 22.667 -2.394 1.00 44.44 113 ASP A CA 1
ATOM 921 C C . ASP A 1 113 ? -3.869 21.970 -2.615 1.00 44.44 113 ASP A C 1
ATOM 923 O O . ASP A 1 113 ? -3.462 21.831 -3.765 1.00 44.44 113 ASP A O 1
ATOM 927 N N . ASP A 1 114 ? -3.195 21.462 -1.569 1.00 49.81 114 ASP A N 1
ATOM 928 C CA . ASP A 1 114 ? -1.919 20.715 -1.695 1.00 49.81 114 ASP A CA 1
ATOM 929 C C . ASP A 1 114 ? -2.064 19.203 -1.427 1.00 49.81 114 ASP A C 1
ATOM 931 O O . ASP A 1 114 ? -1.105 18.434 -1.554 1.00 49.81 114 ASP A O 1
ATOM 935 N N . CYS A 1 115 ? -3.265 18.743 -1.065 1.00 58.56 115 CYS A N 1
ATOM 936 C CA . CYS A 1 115 ? -3.524 17.330 -0.822 1.00 58.56 115 CYS A CA 1
ATOM 937 C C . CYS A 1 115 ? -3.894 16.627 -2.134 1.00 58.56 115 CYS A C 1
ATOM 939 O O . CYS A 1 115 ? -4.856 16.993 -2.813 1.00 58.56 115 CYS A O 1
ATOM 941 N N . LEU A 1 116 ? -3.142 15.585 -2.497 1.00 81.00 116 LEU A N 1
ATOM 942 C CA . LEU A 1 116 ? -3.508 14.730 -3.623 1.00 81.00 116 LEU A CA 1
ATOM 943 C C . LEU A 1 116 ? -4.873 14.088 -3.345 1.00 81.00 116 LEU A C 1
ATOM 945 O O . LEU A 1 116 ? -5.067 13.446 -2.315 1.00 81.00 116 LEU A O 1
ATOM 949 N N . SER A 1 117 ? -5.815 14.243 -4.275 1.00 86.88 117 SER A N 1
ATOM 950 C CA . SER A 1 117 ? -7.145 13.648 -4.155 1.00 86.88 117 SER A CA 1
ATOM 951 C C . SER A 1 117 ? -7.222 12.309 -4.887 1.00 86.88 117 SER A C 1
ATOM 953 O O . SER A 1 117 ? -6.748 12.165 -6.013 1.00 86.88 117 SER A O 1
ATOM 955 N N . ILE A 1 118 ? -7.850 11.326 -4.242 1.00 94.44 118 ILE A N 1
ATOM 956 C CA . ILE A 1 118 ? -8.244 10.053 -4.850 1.00 94.44 118 ILE A CA 1
ATOM 957 C C . ILE A 1 118 ? -9.768 10.051 -4.908 1.00 94.44 118 ILE A C 1
ATOM 959 O O . ILE A 1 118 ? -10.426 10.196 -3.876 1.00 94.44 118 ILE A O 1
ATOM 963 N N . LYS A 1 119 ? -10.352 9.879 -6.097 1.00 95.88 119 LYS A N 1
ATOM 964 C CA . LYS A 1 119 ? -11.794 9.605 -6.186 1.00 95.88 119 LYS A CA 1
ATOM 965 C C . LYS A 1 119 ? -12.006 8.121 -5.962 1.00 95.88 119 LYS A C 1
ATOM 967 O O . LYS A 1 119 ? -11.295 7.310 -6.544 1.00 95.88 119 LYS A O 1
ATOM 972 N N . ILE A 1 120 ? -12.999 7.773 -5.159 1.00 97.56 120 ILE A N 1
ATOM 973 C CA . ILE A 1 120 ? -13.287 6.394 -4.777 1.00 97.56 120 ILE A CA 1
ATOM 974 C C . ILE A 1 120 ? -14.770 6.091 -4.989 1.00 97.56 120 ILE A C 1
ATOM 976 O O . ILE A 1 120 ? -15.642 6.838 -4.545 1.00 97.56 120 ILE A O 1
ATOM 980 N N . LYS A 1 121 ? -15.053 4.985 -5.674 1.00 97.69 121 LYS A N 1
ATOM 981 C CA . LYS A 1 121 ? -16.385 4.397 -5.826 1.00 97.69 121 LYS A CA 1
ATOM 982 C C . LYS A 1 121 ? -16.442 3.126 -4.991 1.00 97.69 121 LYS A C 1
ATOM 984 O O . LYS A 1 121 ? -15.527 2.314 -5.054 1.00 97.69 121 LYS A O 1
ATOM 989 N N . TYR A 1 122 ? -17.538 2.938 -4.265 1.00 98.31 122 TYR A N 1
ATOM 990 C CA . TYR A 1 122 ? -17.806 1.708 -3.523 1.00 98.31 122 TYR A CA 1
ATOM 991 C C . TYR A 1 122 ? -18.804 0.837 -4.287 1.00 98.31 122 TYR A C 1
ATOM 993 O O . TYR A 1 122 ? -19.764 1.356 -4.856 1.00 98.31 122 TYR A O 1
ATOM 1001 N N . PHE A 1 123 ? -18.586 -0.477 -4.278 1.00 97.50 123 PHE A N 1
ATOM 1002 C CA . PHE A 1 123 ? -19.494 -1.475 -4.865 1.00 97.50 123 PHE A CA 1
ATOM 1003 C C . PHE A 1 123 ? -20.455 -2.084 -3.840 1.00 97.50 123 PHE A C 1
ATOM 1005 O O . PHE A 1 123 ? -21.369 -2.814 -4.207 1.00 97.50 123 PHE A O 1
ATOM 1012 N N . THR A 1 124 ? -20.259 -1.783 -2.558 1.00 96.00 124 THR A N 1
ATOM 1013 C CA . THR A 1 124 ? -21.102 -2.260 -1.464 1.00 96.00 124 THR A CA 1
ATOM 1014 C C . THR A 1 124 ? -21.146 -1.237 -0.328 1.00 96.00 124 THR A C 1
ATOM 1016 O O . THR A 1 124 ? -20.234 -0.423 -0.162 1.00 96.00 124 THR A O 1
ATOM 1019 N N . ASP A 1 125 ? -22.224 -1.274 0.446 1.00 96.38 125 ASP A N 1
ATOM 1020 C CA . ASP A 1 125 ? -22.432 -0.564 1.709 1.00 96.38 125 ASP A CA 1
ATOM 1021 C C . ASP A 1 125 ? -22.057 -1.411 2.940 1.00 96.38 125 ASP A C 1
ATOM 1023 O O . ASP A 1 125 ? -22.075 -0.905 4.058 1.00 96.38 125 ASP A O 1
ATOM 1027 N N . LYS A 1 126 ? -21.665 -2.677 2.739 1.00 95.94 126 LYS A N 1
ATOM 1028 C CA . LYS A 1 126 ? -21.308 -3.632 3.804 1.00 95.94 126 LYS A CA 1
ATOM 1029 C C . LYS A 1 126 ? -19.899 -3.452 4.377 1.00 95.94 126 LYS A C 1
ATOM 1031 O O . LYS A 1 126 ? -19.535 -4.160 5.312 1.00 95.94 126 LYS A O 1
ATOM 1036 N N . ILE A 1 127 ? -19.097 -2.555 3.804 1.00 96.94 127 ILE A N 1
ATOM 1037 C CA . ILE A 1 127 ? -17.741 -2.261 4.276 1.00 96.94 127 ILE A CA 1
ATOM 1038 C C . ILE A 1 127 ? -17.639 -0.825 4.770 1.00 96.94 127 ILE A C 1
ATOM 1040 O O . ILE A 1 127 ? -18.225 0.094 4.187 1.00 96.94 127 ILE A O 1
ATOM 1044 N N . ASP A 1 128 ? -16.842 -0.625 5.815 1.00 95.25 128 ASP A N 1
ATOM 1045 C CA . ASP A 1 128 ? -16.538 0.710 6.309 1.00 95.25 128 ASP A CA 1
ATOM 1046 C C . ASP A 1 128 ? -15.803 1.501 5.222 1.00 95.25 128 ASP A C 1
ATOM 1048 O O . ASP A 1 128 ? -15.021 0.956 4.432 1.00 95.25 128 ASP A O 1
ATOM 1052 N N . LYS A 1 129 ? -16.016 2.818 5.211 1.00 93.81 129 LYS A N 1
ATOM 1053 C CA . LY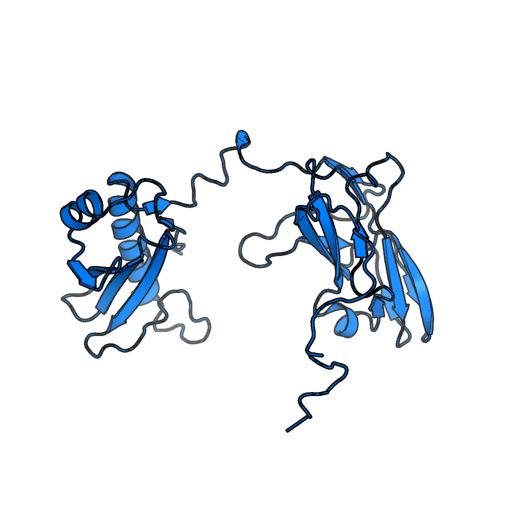S A 1 129 ? -15.290 3.702 4.303 1.00 93.81 129 LYS A CA 1
ATOM 1054 C C . LYS A 1 129 ? -13.792 3.647 4.602 1.00 93.81 129 LYS A C 1
ATOM 1056 O O . LYS A 1 129 ? -13.368 3.615 5.755 1.00 93.81 129 LYS A O 1
ATOM 1061 N N . VAL A 1 130 ? -13.012 3.609 3.528 1.00 92.06 130 VAL A N 1
ATOM 1062 C CA . VAL A 1 130 ? -11.558 3.721 3.550 1.00 92.06 130 VAL A CA 1
ATOM 1063 C C . VAL A 1 130 ? -11.200 5.056 4.195 1.00 92.06 130 VAL A C 1
ATOM 1065 O O . VAL A 1 130 ? -11.663 6.101 3.739 1.00 92.06 130 VAL A O 1
ATOM 1068 N N . ASP A 1 131 ? -10.392 5.001 5.249 1.00 82.44 131 ASP A N 1
ATOM 1069 C CA . ASP A 1 131 ? -9.977 6.170 6.016 1.00 82.44 131 ASP A CA 1
ATOM 1070 C C . ASP A 1 131 ? -8.515 6.038 6.454 1.00 82.44 131 ASP A C 1
ATOM 1072 O O . ASP A 1 131 ? -8.011 4.937 6.708 1.00 82.44 131 ASP A O 1
ATOM 1076 N N . PHE A 1 132 ? -7.827 7.174 6.534 1.00 75.94 132 PHE A N 1
ATOM 1077 C CA . PHE A 1 132 ? -6.445 7.231 6.977 1.00 75.94 132 PHE A CA 1
ATOM 1078 C C . PHE A 1 132 ? -6.409 7.252 8.506 1.00 75.94 132 PHE A C 1
ATOM 1080 O O . PHE A 1 132 ? -6.771 8.239 9.145 1.00 75.94 132 PHE A O 1
ATOM 1087 N N . ILE A 1 133 ? -5.917 6.175 9.122 1.00 69.88 133 ILE A N 1
ATOM 1088 C CA . ILE A 1 133 ? -5.748 6.126 10.579 1.00 69.88 133 ILE A CA 1
ATOM 1089 C C . ILE A 1 133 ? -4.471 6.895 10.946 1.00 69.88 133 ILE A C 1
ATOM 1091 O O . ILE A 1 133 ? -3.387 6.324 11.106 1.00 69.88 133 ILE A O 1
ATOM 1095 N N . GLY A 1 134 ? -4.607 8.218 11.054 1.00 55.03 134 GLY A N 1
ATOM 1096 C CA . GLY A 1 134 ? -3.506 9.141 11.320 1.00 55.03 134 GLY A CA 1
ATOM 1097 C C . GLY A 1 134 ? -2.664 8.748 12.539 1.00 55.03 134 GLY A C 1
ATOM 1098 O O . GLY A 1 134 ? -3.190 8.463 13.616 1.00 55.03 134 GLY A O 1
ATOM 1099 N N . GLY A 1 135 ? -1.339 8.759 12.370 1.00 52.78 135 GLY A N 1
ATOM 1100 C CA . GLY A 1 135 ? -0.365 8.514 13.441 1.00 52.78 135 GLY A CA 1
ATOM 1101 C C . GLY A 1 135 ? -0.156 7.048 13.836 1.00 52.78 135 GLY A C 1
ATOM 1102 O O . GLY A 1 135 ? 0.530 6.805 14.826 1.00 52.78 135 GLY A O 1
ATOM 1103 N N . LYS A 1 136 ? -0.739 6.079 13.112 1.00 60.72 136 LYS A N 1
ATOM 1104 C CA . LYS A 1 136 ? -0.553 4.638 13.383 1.00 60.72 136 LYS A CA 1
ATOM 1105 C C . LYS A 1 136 ? -0.080 3.805 12.188 1.00 60.72 136 LYS A C 1
ATOM 1107 O O . LYS A 1 136 ? 0.432 2.714 12.415 1.00 60.72 136 LYS A O 1
ATOM 1112 N N . SER A 1 137 ? -0.274 4.267 10.953 1.00 66.88 137 SER A N 1
ATOM 1113 C CA . SER A 1 137 ? 0.101 3.524 9.746 1.00 66.88 137 SER A CA 1
ATOM 1114 C C . SER A 1 137 ? 0.504 4.469 8.616 1.00 66.88 137 SER A C 1
ATOM 1116 O O . SER A 1 137 ? -0.126 5.509 8.433 1.00 66.88 137 SER A O 1
ATOM 1118 N N . ASP A 1 138 ? 1.516 4.071 7.846 1.00 82.25 138 ASP A N 1
ATOM 1119 C CA . ASP A 1 138 ? 1.952 4.761 6.623 1.00 82.25 138 ASP A CA 1
ATOM 1120 C C . ASP A 1 138 ? 1.125 4.347 5.388 1.00 82.25 138 ASP A C 1
ATOM 1122 O O . ASP A 1 138 ? 1.205 4.980 4.335 1.00 82.25 138 ASP A O 1
ATOM 1126 N N . TRP A 1 139 ? 0.355 3.259 5.504 1.00 93.25 139 TRP A N 1
ATOM 1127 C CA . TRP A 1 139 ? -0.488 2.682 4.452 1.00 93.25 139 TRP A CA 1
ATOM 1128 C C . TRP A 1 139 ? -1.947 2.626 4.911 1.00 93.25 139 TRP A C 1
ATOM 1130 O O . TRP A 1 139 ? -2.243 2.595 6.109 1.00 93.25 139 TRP A O 1
ATOM 1140 N N . VAL A 1 140 ? -2.865 2.584 3.950 1.00 94.88 140 VAL A N 1
ATOM 1141 C CA . VAL A 1 140 ? -4.308 2.584 4.202 1.00 94.88 140 VAL A CA 1
ATOM 1142 C C . VAL A 1 140 ? -4.860 1.171 4.065 1.00 94.88 140 VAL A C 1
ATOM 1144 O O . VAL A 1 140 ? -4.666 0.528 3.037 1.00 94.88 140 VAL A O 1
ATOM 1147 N N . ASP A 1 141 ? -5.556 0.684 5.089 1.00 96.88 141 ASP A N 1
ATOM 1148 C CA . ASP A 1 141 ? -6.144 -0.657 5.074 1.00 96.88 141 ASP A CA 1
ATOM 1149 C C . ASP A 1 141 ? -7.306 -0.759 4.061 1.00 96.88 141 ASP A C 1
ATOM 1151 O O . ASP A 1 141 ? -8.165 0.122 3.980 1.00 96.88 141 ASP A O 1
ATOM 1155 N N . LEU A 1 142 ? -7.367 -1.879 3.337 1.00 98.06 142 LEU A N 1
ATOM 1156 C CA . LEU A 1 142 ? -8.479 -2.282 2.471 1.00 98.06 142 LEU A CA 1
ATOM 1157 C C . LEU A 1 142 ? -9.177 -3.514 3.044 1.00 98.06 142 LEU A C 1
ATOM 1159 O O . LEU A 1 142 ? -8.610 -4.263 3.846 1.00 98.06 142 LEU A O 1
ATOM 1163 N N . ARG A 1 143 ? -10.434 -3.704 2.643 1.00 98.50 143 ARG A N 1
ATOM 1164 C CA . ARG A 1 143 ? -11.366 -4.617 3.304 1.00 98.50 143 ARG A CA 1
ATOM 1165 C C . ARG A 1 143 ? -11.963 -5.617 2.332 1.00 98.50 143 ARG A C 1
ATOM 1167 O O . ARG A 1 143 ? -12.203 -5.263 1.186 1.00 98.50 143 ARG A O 1
ATOM 1174 N N . ALA A 1 144 ? -12.242 -6.831 2.793 1.00 98.69 144 ALA A N 1
ATOM 1175 C CA . ALA A 1 144 ? -13.002 -7.803 2.015 1.00 98.69 144 ALA A CA 1
ATOM 1176 C C . ALA A 1 144 ? -14.454 -7.326 1.837 1.00 98.69 144 ALA A C 1
ATOM 1178 O O . ALA A 1 144 ? -15.121 -6.973 2.811 1.00 98.69 144 ALA A O 1
ATOM 1179 N N . ALA A 1 145 ? -14.954 -7.315 0.602 1.00 98.44 145 ALA A N 1
ATOM 1180 C CA . ALA A 1 145 ? -16.314 -6.872 0.285 1.00 98.44 145 ALA A CA 1
ATOM 1181 C C . ALA A 1 145 ? -17.390 -7.941 0.517 1.00 98.44 145 ALA A C 1
ATOM 1183 O O . ALA A 1 145 ? -18.579 -7.623 0.507 1.00 98.44 145 ALA A O 1
ATOM 1184 N N . ASP A 1 146 ? -16.980 -9.190 0.731 1.00 98.31 146 ASP A N 1
ATOM 1185 C CA . ASP A 1 146 ? -17.865 -10.310 1.036 1.00 98.31 146 ASP A CA 1
ATOM 1186 C C . ASP A 1 146 ? -17.146 -11.340 1.917 1.00 98.31 146 ASP A C 1
ATOM 1188 O O . ASP A 1 146 ? -15.933 -11.251 2.135 1.00 98.31 146 ASP A O 1
ATOM 1192 N N . THR A 1 147 ? -17.898 -12.312 2.422 1.00 98.56 147 THR A N 1
ATOM 1193 C CA . THR A 1 147 ? -17.377 -13.425 3.214 1.00 98.56 147 THR A CA 1
ATOM 1194 C C . THR A 1 147 ? -16.941 -14.578 2.310 1.00 98.56 147 THR A C 1
ATOM 1196 O O . THR A 1 147 ? -17.714 -15.058 1.485 1.00 98.56 147 THR A O 1
ATOM 1199 N N . PHE A 1 148 ? -15.727 -15.085 2.521 1.00 98.44 148 PHE A N 1
ATOM 1200 C CA . PHE A 1 148 ? -15.153 -16.225 1.806 1.00 98.44 148 PHE A CA 1
ATOM 1201 C C . PHE A 1 148 ? -14.738 -17.308 2.795 1.00 98.44 148 PHE A C 1
ATOM 1203 O O . PHE A 1 148 ? -13.973 -17.049 3.724 1.00 98.44 148 PHE A O 1
ATOM 1210 N N . LYS A 1 149 ? -15.217 -18.532 2.575 1.00 98.69 149 LYS A N 1
ATOM 1211 C CA . LYS A 1 149 ? -14.733 -19.736 3.257 1.00 98.69 149 LYS A CA 1
ATOM 1212 C C . LYS A 1 149 ? -13.843 -20.479 2.279 1.00 98.69 149 LYS A C 1
ATOM 1214 O O . LYS A 1 149 ? -14.315 -20.800 1.196 1.00 98.69 149 LYS A O 1
ATOM 1219 N N . LEU A 1 150 ? -12.589 -20.699 2.652 1.00 98.69 150 LEU A N 1
ATOM 1220 C CA . LEU A 1 150 ? -11.592 -21.313 1.782 1.00 98.69 150 LEU A CA 1
ATOM 1221 C C . LEU A 1 150 ? -11.034 -22.556 2.455 1.00 98.69 150 LEU A C 1
ATOM 1223 O O . LEU A 1 150 ? -10.692 -22.517 3.641 1.00 98.69 150 LEU A O 1
ATOM 1227 N N . HIS A 1 151 ? -10.911 -23.633 1.691 1.00 98.75 151 HIS A N 1
ATOM 1228 C CA . HIS A 1 151 ? -10.161 -24.807 2.114 1.00 98.75 151 HIS A CA 1
ATOM 1229 C C . HIS A 1 151 ? -8.666 -24.618 1.857 1.00 98.75 151 HIS A C 1
ATOM 1231 O O . HIS A 1 151 ? -8.244 -23.840 0.998 1.00 98.75 151 HIS A O 1
ATOM 1237 N N . LYS A 1 152 ? -7.831 -25.359 2.584 1.00 98.69 152 LYS A N 1
ATOM 1238 C CA . LYS A 1 152 ? -6.385 -25.373 2.351 1.00 98.69 152 LYS A CA 1
ATOM 1239 C C . LYS A 1 152 ? -6.056 -25.669 0.880 1.00 98.69 152 LYS A C 1
ATOM 1241 O O . LYS A 1 152 ? -6.464 -26.686 0.330 1.00 98.69 152 LYS A O 1
ATOM 1246 N N . GLY A 1 153 ? -5.232 -24.812 0.283 1.00 98.50 153 GLY A N 1
ATOM 1247 C CA . GLY A 1 153 ? -4.800 -24.878 -1.114 1.00 98.50 153 GLY A CA 1
ATOM 1248 C C . GLY A 1 153 ? -5.736 -24.169 -2.093 1.00 98.50 153 GLY A C 1
ATOM 1249 O O . GLY A 1 153 ? -5.382 -24.026 -3.261 1.00 98.50 153 GLY A O 1
ATOM 1250 N N . GLU A 1 154 ? -6.901 -23.704 -1.640 1.00 98.69 154 GLU A N 1
ATOM 1251 C CA . GLU A 1 154 ? -7.860 -23.013 -2.492 1.00 98.69 154 GLU A CA 1
ATOM 1252 C C . GLU A 1 154 ? -7.380 -21.602 -2.841 1.00 98.69 154 GLU A C 1
ATOM 1254 O O . GLU A 1 154 ? -6.868 -20.856 -1.997 1.00 98.69 154 GLU A O 1
ATOM 1259 N N . PHE A 1 155 ? -7.552 -21.247 -4.112 1.00 98.75 155 PHE A N 1
ATOM 1260 C CA . PHE A 1 155 ? -7.325 -19.905 -4.625 1.00 98.75 155 PHE A CA 1
ATOM 1261 C C . PHE A 1 155 ? -8.633 -19.118 -4.628 1.00 98.75 155 PHE A C 1
ATOM 1263 O O . PHE A 1 155 ? -9.664 -19.626 -5.063 1.00 98.75 155 PHE A O 1
ATOM 1270 N N . ALA A 1 156 ? -8.568 -17.845 -4.246 1.00 98.56 156 ALA A N 1
ATOM 1271 C CA . ALA A 1 156 ? -9.678 -16.921 -4.408 1.00 98.56 156 ALA A CA 1
ATOM 1272 C C . ALA A 1 156 ? -9.201 -15.532 -4.830 1.00 98.56 156 ALA A C 1
ATOM 1274 O O . ALA A 1 156 ? -8.147 -15.050 -4.411 1.00 98.56 156 ALA A O 1
ATOM 1275 N N . LEU A 1 157 ? -10.020 -14.861 -5.636 1.00 98.69 157 LEU A N 1
ATOM 1276 C CA . LEU A 1 157 ? -9.846 -13.456 -5.977 1.00 98.69 157 LEU A CA 1
ATOM 1277 C C . LEU A 1 157 ? -10.796 -12.624 -5.109 1.00 98.69 157 LEU A C 1
ATOM 1279 O O . LEU A 1 157 ? -11.977 -12.496 -5.423 1.00 98.69 157 LEU A O 1
ATOM 1283 N N . ILE A 1 158 ? -10.292 -12.091 -3.994 1.00 98.75 158 ILE A N 1
ATOM 1284 C CA . ILE A 1 158 ? -11.125 -11.426 -2.986 1.00 98.75 158 ILE A CA 1
ATOM 1285 C C . ILE A 1 158 ? -11.451 -9.993 -3.438 1.00 98.75 158 ILE A C 1
ATOM 1287 O O . ILE A 1 158 ? -10.521 -9.193 -3.586 1.00 98.75 158 ILE A O 1
ATOM 1291 N N . PRO A 1 159 ? -12.732 -9.627 -3.653 1.00 98.75 159 PRO A N 1
ATOM 1292 C CA . PRO A 1 159 ? -13.125 -8.260 -3.977 1.00 98.75 159 PRO A CA 1
ATOM 1293 C C . PRO A 1 159 ? -12.872 -7.332 -2.793 1.00 98.75 159 PRO A C 1
ATOM 1295 O O . PRO A 1 159 ? -13.242 -7.641 -1.659 1.00 98.75 159 PRO A O 1
ATOM 1298 N N . LEU A 1 160 ? -12.283 -6.167 -3.067 1.00 98.75 160 LEU A N 1
ATOM 1299 C CA . LEU A 1 160 ? -12.011 -5.145 -2.052 1.00 98.75 160 LEU A CA 1
ATOM 1300 C C . LEU A 1 160 ? -13.108 -4.072 -1.967 1.00 98.75 160 LEU A C 1
ATOM 1302 O O . LEU A 1 160 ? -13.025 -3.150 -1.158 1.00 98.75 160 LEU A O 1
ATOM 1306 N N . GLY A 1 161 ? -14.138 -4.163 -2.816 1.00 98.31 161 GLY A N 1
ATOM 1307 C CA . GLY A 1 161 ? -15.338 -3.326 -2.732 1.00 98.31 161 GLY A CA 1
ATOM 1308 C C . GLY A 1 161 ? -15.151 -1.895 -3.220 1.00 98.31 161 GLY A C 1
ATOM 1309 O O . GLY A 1 161 ? -16.054 -1.077 -3.037 1.00 98.31 161 GLY A O 1
ATOM 1310 N N . VAL A 1 162 ? -14.009 -1.585 -3.841 1.00 98.56 162 VAL A N 1
ATOM 1311 C CA . VAL A 1 162 ? -13.620 -0.228 -4.240 1.00 98.56 162 VAL A CA 1
ATOM 1312 C C . VAL A 1 162 ? -13.089 -0.184 -5.672 1.00 98.56 162 VAL A C 1
ATOM 1314 O O . VAL A 1 162 ? -12.394 -1.098 -6.101 1.00 98.56 162 VAL A O 1
ATOM 1317 N N . ALA A 1 163 ? -13.395 0.892 -6.394 1.00 98.56 163 ALA A N 1
ATOM 1318 C CA . ALA A 1 163 ? -12.668 1.348 -7.584 1.00 98.56 163 ALA A CA 1
ATOM 1319 C C . ALA A 1 163 ? -12.151 2.758 -7.305 1.00 98.56 163 ALA A C 1
ATOM 1321 O O . ALA A 1 163 ? -12.821 3.532 -6.612 1.00 98.56 163 ALA A O 1
ATOM 1322 N N . MET A 1 164 ? -10.978 3.107 -7.830 1.00 98.31 164 MET A N 1
ATOM 1323 C CA . MET A 1 164 ? -10.359 4.401 -7.546 1.00 98.31 164 MET A CA 1
ATOM 1324 C C . MET A 1 164 ? -9.812 5.075 -8.802 1.00 98.31 164 MET A C 1
ATOM 1326 O O . MET A 1 164 ? -9.208 4.430 -9.649 1.00 98.31 164 MET A O 1
ATOM 1330 N N . GLN A 1 165 ? -9.970 6.397 -8.879 1.00 97.81 165 GLN A N 1
ATOM 1331 C CA . GLN A 1 165 ? -9.219 7.253 -9.794 1.00 97.81 165 GLN A CA 1
ATOM 1332 C C . GLN A 1 165 ? -8.094 7.921 -8.998 1.00 97.81 165 GLN A C 1
ATOM 1334 O O . GLN A 1 165 ? -8.350 8.804 -8.172 1.00 97.81 165 GLN A O 1
ATOM 1339 N N . LEU A 1 166 ? -6.862 7.466 -9.235 1.00 96.69 166 LEU A N 1
ATOM 1340 C CA . LEU A 1 166 ? -5.653 7.989 -8.598 1.00 96.69 166 LEU A CA 1
ATOM 1341 C C . LEU A 1 166 ? -5.253 9.355 -9.194 1.00 96.69 166 LEU A C 1
ATOM 1343 O O . LEU A 1 166 ? -5.684 9.694 -10.303 1.00 96.69 166 LEU A O 1
ATOM 1347 N N . PRO A 1 167 ? -4.413 10.147 -8.499 1.00 95.00 167 PRO A N 1
ATOM 1348 C CA . PRO A 1 167 ? -3.822 11.342 -9.081 1.00 95.00 167 PRO A CA 1
ATOM 1349 C C . PRO A 1 167 ? -3.025 11.011 -10.343 1.00 95.00 167 PRO A C 1
ATOM 1351 O O . PRO A 1 167 ? -2.387 9.962 -10.441 1.00 95.00 167 PRO A O 1
ATOM 1354 N N . LYS A 1 168 ? -3.007 11.945 -11.296 1.00 92.25 168 LYS A N 1
ATOM 1355 C CA . LYS A 1 168 ? -2.280 11.762 -12.553 1.00 92.25 168 LYS A CA 1
ATOM 1356 C C . LYS A 1 168 ? -0.796 11.466 -12.303 1.00 92.25 168 LYS A C 1
ATOM 1358 O O . LYS A 1 168 ? -0.140 12.182 -11.546 1.00 92.25 168 LYS A O 1
ATOM 1363 N N . GLY A 1 169 ? -0.260 10.455 -12.982 1.00 93.88 169 GLY A N 1
ATOM 1364 C CA . GLY A 1 169 ? 1.132 10.015 -12.855 1.00 93.88 169 GLY A CA 1
ATOM 1365 C C . GLY A 1 169 ? 1.427 9.138 -11.633 1.00 93.88 169 GLY A C 1
ATOM 1366 O O . GLY A 1 169 ? 2.603 8.911 -11.338 1.00 93.88 169 GLY A O 1
ATOM 1367 N N . TYR A 1 170 ? 0.398 8.656 -10.931 1.00 97.31 170 TYR A N 1
ATOM 1368 C CA . TYR A 1 170 ? 0.536 7.749 -9.793 1.00 97.31 170 TYR A CA 1
ATOM 1369 C C . TYR A 1 170 ? -0.034 6.363 -10.091 1.00 97.31 170 TYR A C 1
ATOM 1371 O O . TYR A 1 170 ? -1.006 6.207 -10.823 1.00 97.31 170 TYR A O 1
ATOM 1379 N N . GLU A 1 171 ? 0.567 5.368 -9.460 1.00 98.12 171 GLU A N 1
ATOM 1380 C CA . GLU A 1 171 ? 0.098 3.987 -9.353 1.00 98.12 171 GLU A CA 1
ATOM 1381 C C . GLU A 1 171 ? -0.139 3.657 -7.874 1.00 98.12 171 GLU A C 1
ATOM 1383 O O . GLU A 1 171 ? 0.350 4.372 -6.988 1.00 98.12 171 GLU A O 1
ATOM 1388 N N . ALA A 1 172 ? -0.892 2.595 -7.589 1.00 98.38 172 ALA A N 1
ATOM 1389 C CA . ALA A 1 172 ? -1.058 2.096 -6.227 1.00 98.38 172 ALA A CA 1
ATOM 1390 C C . ALA A 1 172 ? -0.422 0.720 -6.053 1.00 98.38 172 ALA A C 1
ATOM 1392 O O . ALA A 1 172 ? -0.471 -0.121 -6.946 1.00 98.38 172 ALA A O 1
ATOM 1393 N N . HIS A 1 173 ? 0.147 0.485 -4.875 1.00 98.62 173 HIS A N 1
ATOM 1394 C CA . HIS A 1 173 ? 0.672 -0.816 -4.472 1.00 98.62 173 HIS A CA 1
ATOM 1395 C C . HIS A 1 173 ? -0.199 -1.374 -3.357 1.00 98.62 173 HIS A C 1
ATOM 1397 O O . HIS A 1 173 ? -0.497 -0.651 -2.409 1.00 98.62 173 HIS A O 1
ATOM 1403 N N . VAL A 1 174 ? -0.586 -2.643 -3.460 1.00 98.69 174 VAL A N 1
ATOM 1404 C CA . VAL A 1 174 ? -1.418 -3.372 -2.495 1.00 98.69 174 VAL A CA 1
ATOM 1405 C C . VAL A 1 174 ? -0.637 -4.567 -1.970 1.00 98.69 174 VAL A C 1
ATOM 1407 O O . VAL A 1 174 ? -0.219 -5.428 -2.747 1.00 98.69 174 VAL A O 1
ATOM 1410 N N . ILE A 1 175 ? -0.468 -4.645 -0.654 1.00 98.62 175 ILE A N 1
ATOM 1411 C CA . ILE A 1 175 ? 0.258 -5.733 0.014 1.00 98.62 175 ILE A CA 1
ATOM 1412 C C . ILE A 1 175 ? -0.545 -6.291 1.192 1.00 98.62 175 ILE A C 1
ATOM 1414 O O . ILE A 1 175 ? -1.391 -5.582 1.753 1.00 98.62 175 ILE A O 1
ATOM 1418 N N . PRO A 1 176 ? -0.259 -7.525 1.644 1.00 98.44 176 PRO A N 1
ATOM 1419 C CA . PRO A 1 176 ? -0.821 -8.035 2.884 1.00 98.44 176 PRO A CA 1
ATOM 1420 C C . PRO A 1 176 ? -0.420 -7.157 4.072 1.00 98.44 176 PRO A C 1
ATOM 1422 O O . PRO A 1 176 ? 0.649 -6.539 4.106 1.00 98.44 176 PRO A O 1
ATOM 1425 N N . ARG A 1 177 ? -1.265 -7.147 5.098 1.00 97.38 177 ARG A N 1
ATOM 1426 C CA . ARG A 1 177 ? -0.885 -6.628 6.413 1.00 97.38 177 ARG A CA 1
ATOM 1427 C C . ARG A 1 177 ? 0.012 -7.661 7.089 1.00 97.38 177 ARG A C 1
ATOM 1429 O O . ARG A 1 177 ? -0.074 -8.857 6.806 1.00 97.38 177 ARG A O 1
ATOM 1436 N N . SER A 1 178 ? 0.834 -7.228 8.040 1.00 96.31 178 SER A N 1
ATOM 1437 C CA . SER A 1 178 ? 1.712 -8.143 8.787 1.00 96.31 178 SER A CA 1
ATOM 1438 C C . SER A 1 178 ? 0.937 -9.260 9.499 1.00 96.31 178 SER A C 1
ATOM 1440 O O . SER A 1 178 ? 1.425 -10.380 9.628 1.00 96.31 178 SER A O 1
ATOM 1442 N N . SER A 1 179 ? -0.299 -8.980 9.924 1.00 96.94 179 SER A N 1
ATOM 1443 C CA . SER A 1 179 ? -1.181 -9.957 10.558 1.00 96.94 179 SER A CA 1
ATOM 1444 C C . SER A 1 179 ? -1.987 -10.812 9.579 1.00 96.94 179 SER A C 1
ATOM 1446 O O . SER A 1 179 ? -2.620 -11.756 10.035 1.00 96.94 179 SER A O 1
ATOM 1448 N N . THR A 1 180 ? -1.972 -10.554 8.266 1.00 98.50 180 THR A N 1
ATOM 1449 C CA . THR A 1 180 ? -2.863 -11.236 7.310 1.00 98.50 180 THR A CA 1
ATOM 1450 C C . THR A 1 180 ? -2.698 -12.754 7.337 1.00 98.50 180 THR A C 1
ATOM 1452 O O . THR A 1 180 ? -3.679 -13.479 7.504 1.00 98.50 180 THR A O 1
ATOM 1455 N N . TYR A 1 181 ? -1.458 -13.246 7.276 1.00 98.50 181 TYR A N 1
ATOM 1456 C CA . TYR A 1 181 ? -1.193 -14.680 7.398 1.00 98.50 181 TYR A CA 1
ATOM 1457 C C . TYR A 1 181 ? -1.527 -15.209 8.798 1.00 98.50 181 TYR A C 1
ATOM 1459 O O . TYR A 1 181 ? -2.109 -16.278 8.938 1.00 98.50 181 TYR A O 1
ATOM 1467 N N . LYS A 1 182 ? -1.202 -14.455 9.856 1.00 98.44 182 LYS A N 1
ATOM 1468 C CA . LYS A 1 182 ? -1.491 -14.862 11.241 1.00 98.44 182 LYS A CA 1
ATOM 1469 C C . LYS A 1 182 ? -2.993 -15.047 11.482 1.00 98.44 182 LYS A C 1
ATOM 1471 O O . LYS A 1 182 ? -3.368 -15.984 12.179 1.00 98.44 182 LYS A O 1
ATOM 1476 N N . THR A 1 183 ? -3.815 -14.156 10.933 1.00 98.31 183 THR A N 1
ATOM 1477 C CA . THR A 1 183 ? -5.260 -14.104 11.177 1.00 98.31 183 THR A CA 1
ATOM 1478 C C . THR A 1 183 ? -6.032 -15.043 10.261 1.00 98.31 183 THR A C 1
ATOM 1480 O O . THR A 1 183 ? -6.865 -15.795 10.749 1.00 98.31 183 THR A O 1
ATOM 1483 N N . TRP A 1 184 ? -5.750 -15.023 8.955 1.00 98.62 184 TRP A N 1
ATOM 1484 C CA . TRP A 1 184 ? -6.546 -15.757 7.964 1.00 98.62 184 TRP A CA 1
ATOM 1485 C C . TRP A 1 184 ? -5.776 -16.874 7.264 1.00 98.62 184 TRP A C 1
ATOM 1487 O O . TRP A 1 184 ? -6.352 -17.533 6.411 1.00 98.62 184 TRP A O 1
ATOM 1497 N N . LYS A 1 185 ? -4.495 -17.105 7.578 1.00 98.56 185 LYS A N 1
ATOM 1498 C CA . LYS A 1 185 ? -3.674 -18.163 6.953 1.00 98.56 185 LYS A CA 1
ATOM 1499 C C . LYS A 1 185 ? -3.588 -18.055 5.428 1.00 98.56 185 LYS A C 1
ATOM 1501 O O . LYS A 1 185 ? -3.350 -19.048 4.752 1.00 98.56 185 LYS A O 1
ATOM 1506 N N . ILE A 1 186 ? -3.754 -16.851 4.883 1.00 98.75 186 ILE A N 1
ATOM 1507 C CA . ILE A 1 186 ? -3.695 -16.593 3.442 1.00 98.75 186 ILE A CA 1
ATOM 1508 C C . ILE A 1 186 ? -2.393 -15.901 3.044 1.00 98.75 186 ILE A C 1
ATOM 1510 O O . ILE A 1 186 ? -1.821 -15.124 3.815 1.00 98.75 186 ILE A O 1
ATOM 1514 N N . ILE A 1 187 ? -1.955 -16.158 1.814 1.00 98.69 187 ILE A N 1
ATOM 1515 C CA . ILE A 1 187 ? -0.835 -15.471 1.162 1.00 98.69 187 ILE A CA 1
ATOM 1516 C C . ILE A 1 187 ? -1.351 -14.816 -0.117 1.00 98.69 187 ILE A C 1
ATOM 1518 O O . ILE A 1 187 ? -2.097 -15.434 -0.873 1.00 98.69 187 ILE A O 1
ATOM 1522 N N . GLN A 1 188 ? -0.938 -13.574 -0.373 1.00 98.81 188 GLN A N 1
ATOM 1523 C CA . GLN A 1 188 ? -1.212 -12.897 -1.639 1.00 98.81 188 GLN A CA 1
ATOM 1524 C C . GLN A 1 188 ? -0.331 -13.478 -2.749 1.00 98.81 188 GLN A C 1
ATOM 1526 O O . GLN A 1 188 ? 0.896 -13.391 -2.675 1.00 98.81 188 GLN A O 1
ATOM 1531 N N . THR A 1 189 ? -0.941 -14.065 -3.777 1.00 98.62 189 THR A N 1
ATOM 1532 C CA . THR A 1 189 ? -0.213 -14.880 -4.769 1.00 98.62 189 THR A CA 1
ATOM 1533 C C . THR A 1 189 ? 0.625 -14.061 -5.742 1.00 98.62 189 THR A C 1
ATOM 1535 O O . THR A 1 189 ? 1.617 -14.566 -6.254 1.00 98.62 189 THR A O 1
ATOM 1538 N N . ASN A 1 190 ? 0.279 -12.792 -5.971 1.00 98.50 190 ASN A N 1
ATOM 1539 C CA . ASN A 1 190 ? 1.080 -11.873 -6.783 1.00 98.50 190 ASN A CA 1
ATOM 1540 C C . ASN A 1 190 ? 2.082 -11.045 -5.957 1.00 98.50 190 ASN A C 1
ATOM 1542 O O . ASN A 1 190 ? 2.690 -10.130 -6.502 1.00 98.50 190 ASN A O 1
ATOM 1546 N N . HIS A 1 191 ? 2.265 -11.370 -4.669 1.00 98.25 191 HIS A N 1
ATOM 1547 C CA . HIS A 1 191 ? 3.125 -10.693 -3.688 1.00 98.25 191 HIS A CA 1
ATOM 1548 C C . HIS A 1 191 ? 2.740 -9.234 -3.395 1.00 98.25 191 HIS A C 1
ATOM 1550 O O . HIS A 1 191 ? 2.373 -8.910 -2.266 1.00 98.25 191 HIS A O 1
ATOM 1556 N N . MET A 1 192 ? 2.807 -8.372 -4.407 1.00 98.50 192 MET A N 1
ATOM 1557 C CA . MET A 1 192 ? 2.404 -6.974 -4.380 1.00 98.50 192 MET A CA 1
ATOM 1558 C C . MET A 1 192 ? 1.531 -6.693 -5.601 1.00 98.50 192 MET A C 1
ATOM 1560 O O . MET A 1 192 ? 1.969 -6.822 -6.741 1.00 98.50 192 MET A O 1
ATOM 1564 N N . GLY A 1 193 ? 0.286 -6.300 -5.361 1.00 98.44 193 GLY A N 1
ATOM 1565 C CA . GLY A 1 193 ? -0.626 -5.876 -6.412 1.00 98.44 193 GLY A CA 1
ATOM 1566 C C . GLY A 1 193 ? -0.250 -4.476 -6.869 1.00 98.44 193 GLY A C 1
ATOM 1567 O O . GLY A 1 193 ? -0.228 -3.563 -6.050 1.00 98.44 193 GLY A O 1
ATOM 1568 N N . LEU A 1 194 ? 0.042 -4.309 -8.153 1.00 98.44 194 LEU A N 1
ATOM 1569 C CA . LEU A 1 194 ? 0.204 -3.000 -8.773 1.00 98.44 194 LEU A CA 1
ATOM 1570 C C . LEU A 1 194 ? -1.117 -2.626 -9.441 1.00 98.44 194 LEU A C 1
ATOM 1572 O O . LEU A 1 194 ? -1.662 -3.409 -10.215 1.00 98.44 194 LEU A O 1
ATOM 1576 N N . ILE A 1 195 ? -1.638 -1.449 -9.109 1.00 98.50 195 ILE A N 1
ATOM 1577 C CA . ILE A 1 195 ? -2.824 -0.877 -9.736 1.00 98.50 195 ILE A CA 1
ATOM 1578 C C . ILE A 1 195 ? -2.392 0.310 -10.586 1.00 98.50 195 ILE A C 1
ATOM 1580 O O . ILE A 1 195 ? -1.951 1.340 -10.064 1.00 98.50 195 ILE A O 1
ATOM 1584 N N . ASP A 1 196 ? -2.539 0.158 -11.895 1.00 97.94 196 ASP A N 1
ATOM 1585 C CA . ASP A 1 196 ? -2.237 1.200 -12.862 1.00 97.94 196 ASP A CA 1
ATOM 1586 C C . ASP A 1 196 ? -3.158 2.415 -12.722 1.00 97.94 196 ASP A C 1
ATOM 1588 O O . ASP A 1 196 ? -4.356 2.300 -12.468 1.00 97.94 196 ASP A O 1
ATOM 1592 N N . GLU A 1 197 ? -2.609 3.594 -13.014 1.00 97.06 197 GLU A N 1
ATOM 1593 C CA . GLU A 1 197 ? -3.348 4.859 -13.147 1.00 97.06 197 GLU A CA 1
ATOM 1594 C C . GLU A 1 197 ? -4.598 4.739 -14.039 1.00 97.06 197 GLU A C 1
ATOM 1596 O O . GLU A 1 197 ? -5.621 5.377 -13.789 1.00 97.06 197 GLU A O 1
ATOM 1601 N N . SER A 1 198 ? -4.513 3.930 -15.100 1.00 97.31 198 SER A N 1
ATOM 1602 C CA . SER A 1 198 ? -5.591 3.731 -16.071 1.00 97.31 198 SER A CA 1
ATOM 1603 C C . SER A 1 198 ? -6.701 2.799 -15.584 1.00 97.31 198 SER A C 1
ATOM 1605 O O . SER A 1 198 ? -7.765 2.794 -16.196 1.00 97.31 198 SER A O 1
ATOM 1607 N N . TYR A 1 199 ? -6.490 2.044 -14.501 1.00 98.19 199 TYR A N 1
ATOM 1608 C CA . TYR A 1 199 ? -7.479 1.131 -13.916 1.00 98.19 199 TYR A CA 1
ATOM 1609 C C . TYR A 1 199 ? -8.458 1.896 -13.006 1.00 98.19 199 TYR A C 1
ATOM 1611 O O . TYR A 1 199 ? -8.497 1.723 -11.786 1.00 98.19 199 TYR A O 1
ATOM 1619 N N . CYS A 1 200 ? -9.192 2.834 -13.611 1.00 97.75 200 CYS A N 1
ATOM 1620 C CA . CYS A 1 200 ? -10.083 3.782 -12.934 1.00 97.75 200 CYS A CA 1
ATOM 1621 C C . CYS A 1 200 ? -11.497 3.848 -13.534 1.00 97.75 200 CYS A C 1
ATOM 1623 O O . CYS A 1 200 ? -12.262 4.774 -13.246 1.00 97.75 200 CYS A O 1
ATOM 1625 N N . GLY A 1 201 ? -11.862 2.882 -14.375 1.00 96.94 201 GLY A N 1
ATOM 1626 C CA . GLY A 1 201 ? -13.201 2.732 -14.921 1.00 96.94 201 GLY A CA 1
ATOM 1627 C C . GLY A 1 201 ? -14.248 2.434 -13.846 1.00 96.94 201 GLY A C 1
ATOM 1628 O O . GLY A 1 201 ? -13.966 1.937 -12.757 1.00 96.94 201 GLY A O 1
ATOM 1629 N N . ASN A 1 202 ? -15.517 2.689 -14.171 1.00 96.94 202 ASN A N 1
ATOM 1630 C CA . ASN A 1 202 ? -16.630 2.495 -13.234 1.00 96.94 202 ASN A CA 1
ATOM 1631 C C . ASN A 1 202 ? -16.782 1.050 -12.723 1.00 96.94 202 ASN A C 1
ATOM 1633 O O . ASN A 1 202 ? -17.445 0.855 -11.703 1.00 96.94 202 ASN A O 1
ATOM 1637 N N . ASN A 1 203 ? -16.213 0.064 -13.417 1.00 97.56 203 ASN A N 1
ATOM 1638 C CA . ASN A 1 203 ? -16.262 -1.354 -13.057 1.00 97.56 203 ASN A CA 1
ATOM 1639 C C . ASN A 1 203 ? -14.884 -1.925 -12.680 1.00 97.56 203 ASN A C 1
ATOM 1641 O O . ASN A 1 203 ? -14.792 -3.119 -12.409 1.00 97.56 203 ASN A O 1
ATOM 1645 N N . ASP A 1 204 ? -13.846 -1.084 -12.607 1.00 98.25 204 ASP A N 1
ATOM 1646 C CA . ASP A 1 204 ? -12.464 -1.475 -12.294 1.00 98.25 204 ASP A CA 1
ATOM 1647 C C . ASP A 1 204 ? -12.292 -1.662 -10.783 1.00 98.25 204 ASP A C 1
ATOM 1649 O O . ASP A 1 204 ? -11.565 -0.946 -10.090 1.00 98.25 204 ASP A O 1
ATOM 1653 N N . GLN A 1 205 ? -13.045 -2.614 -10.237 1.00 98.56 205 GLN A N 1
ATOM 1654 C CA . GLN A 1 205 ? -12.958 -2.981 -8.835 1.00 98.56 205 GLN A CA 1
ATOM 1655 C C . GLN A 1 205 ? -11.575 -3.566 -8.533 1.00 98.56 205 GLN A C 1
ATOM 1657 O O . GLN A 1 205 ? -11.004 -4.314 -9.328 1.00 98.56 205 GLN A O 1
ATOM 1662 N N . TRP A 1 206 ? -11.032 -3.224 -7.371 1.00 98.75 206 TRP A N 1
ATOM 1663 C CA . TRP A 1 206 ? -9.773 -3.766 -6.884 1.00 98.75 206 TRP A CA 1
ATOM 1664 C C . TRP A 1 206 ? -9.997 -5.127 -6.228 1.00 98.75 206 TRP A C 1
ATOM 1666 O O . TRP A 1 206 ? -11.003 -5.349 -5.547 1.00 98.75 206 TRP A O 1
ATOM 1676 N N . PHE A 1 207 ? -9.029 -6.023 -6.401 1.00 98.81 207 PHE A N 1
ATOM 1677 C CA . PHE A 1 207 ? -9.068 -7.379 -5.867 1.00 98.81 207 PHE A CA 1
ATOM 1678 C C . PHE A 1 207 ? -7.724 -7.766 -5.252 1.00 98.81 207 PHE A C 1
ATOM 1680 O O . PHE A 1 207 ? -6.671 -7.305 -5.692 1.00 98.81 207 PHE A O 1
ATOM 1687 N N . MET A 1 208 ? -7.762 -8.665 -4.271 1.00 98.75 208 MET A N 1
ATOM 1688 C CA . MET A 1 208 ? -6.580 -9.317 -3.714 1.00 98.75 208 MET A CA 1
ATOM 1689 C C . MET A 1 208 ? -6.606 -10.807 -4.088 1.00 98.75 208 MET A C 1
ATOM 1691 O O . MET A 1 208 ? -7.474 -11.533 -3.599 1.00 98.75 208 MET A O 1
ATOM 1695 N N . PRO A 1 209 ? -5.693 -11.288 -4.949 1.00 98.75 209 PRO A N 1
ATOM 1696 C CA . PRO A 1 209 ? -5.587 -12.710 -5.253 1.00 98.75 209 PRO A CA 1
ATOM 1697 C C . PRO A 1 209 ? -4.876 -13.429 -4.102 1.00 98.75 209 PRO A C 1
ATOM 1699 O O . PRO A 1 209 ? -3.761 -13.056 -3.727 1.00 98.75 209 PRO A O 1
ATOM 1702 N N . VAL A 1 210 ? -5.511 -14.449 -3.529 1.00 98.81 210 VAL A N 1
ATOM 1703 C CA . VAL A 1 210 ? -5.003 -15.162 -2.351 1.00 98.81 210 VAL A CA 1
ATOM 1704 C C . VAL A 1 210 ? -5.026 -16.671 -2.539 1.00 98.81 210 VAL A C 1
ATOM 1706 O O . VAL A 1 210 ? -5.873 -17.205 -3.251 1.00 98.81 210 VAL A O 1
ATOM 1709 N N . ILE A 1 211 ? -4.107 -17.352 -1.861 1.00 98.81 211 ILE A N 1
ATOM 1710 C CA . ILE A 1 211 ? -4.147 -18.798 -1.637 1.00 98.81 211 ILE A CA 1
ATOM 1711 C C . ILE A 1 211 ? -4.249 -19.069 -0.136 1.00 98.81 211 ILE A C 1
ATOM 1713 O O . ILE A 1 211 ? -3.528 -18.457 0.662 1.00 98.81 211 ILE A O 1
ATOM 1717 N N . ALA A 1 212 ? -5.155 -19.963 0.250 1.00 98.81 212 ALA A N 1
ATOM 1718 C CA . ALA A 1 212 ? -5.317 -20.393 1.632 1.00 98.81 212 ALA A CA 1
ATOM 1719 C C . ALA A 1 212 ? -4.289 -21.476 1.991 1.00 98.81 212 ALA A C 1
ATOM 1721 O O . ALA A 1 212 ? -4.147 -22.477 1.293 1.00 98.81 212 ALA A O 1
ATOM 1722 N N . MET A 1 213 ? -3.565 -21.297 3.093 1.00 98.62 213 MET A N 1
ATOM 1723 C CA . MET A 1 213 ? -2.554 -22.253 3.572 1.00 98.62 213 MET A CA 1
ATOM 1724 C C . MET A 1 213 ? -3.111 -23.229 4.619 1.00 98.62 213 MET A C 1
ATOM 1726 O O . MET A 1 213 ? -2.509 -24.274 4.876 1.00 98.62 213 MET A O 1
ATOM 1730 N N . GLU A 1 214 ? -4.276 -22.909 5.179 1.00 98.62 214 GLU A N 1
ATOM 1731 C CA . GLU A 1 214 ? -5.108 -23.718 6.074 1.00 98.62 214 GLU A CA 1
ATOM 1732 C C . GLU A 1 214 ? -6.582 -23.392 5.776 1.00 98.62 214 GLU A C 1
ATOM 1734 O O . GLU A 1 214 ? -6.867 -22.368 5.149 1.00 98.62 214 GLU A O 1
ATOM 1739 N N . ASP A 1 215 ? -7.508 -24.234 6.239 1.00 98.69 215 ASP A N 1
ATOM 1740 C CA . ASP A 1 215 ? -8.939 -23.925 6.190 1.00 98.69 215 ASP A CA 1
ATOM 1741 C C . ASP A 1 215 ? -9.214 -22.628 6.963 1.00 98.69 215 ASP A C 1
ATOM 1743 O O . ASP A 1 215 ? -8.768 -22.453 8.100 1.00 98.69 215 ASP A O 1
ATOM 1747 N N . THR A 1 216 ? -9.918 -21.690 6.335 1.00 98.69 216 THR A N 1
ATOM 1748 C CA . THR A 1 216 ? -10.053 -20.328 6.855 1.00 98.69 216 THR A CA 1
ATOM 1749 C C . THR A 1 216 ? -11.361 -19.673 6.435 1.00 98.69 216 THR A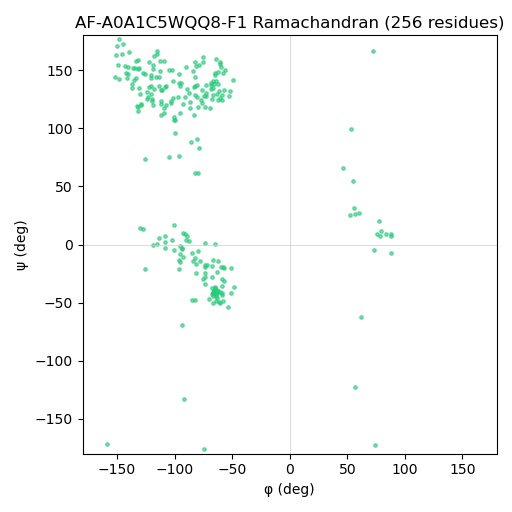 C 1
ATOM 1751 O O . THR A 1 216 ? -12.058 -20.112 5.518 1.00 98.69 216 THR A O 1
ATOM 1754 N N . THR A 1 217 ? -11.724 -18.601 7.131 1.00 98.75 217 THR A N 1
ATOM 1755 C CA . THR A 1 217 ? -12.857 -17.747 6.779 1.00 98.75 217 THR A CA 1
ATOM 1756 C C . THR A 1 217 ? -12.430 -16.291 6.846 1.00 98.75 217 THR A C 1
ATOM 1758 O O . THR A 1 217 ? -12.043 -15.803 7.905 1.00 98.75 217 THR A O 1
ATOM 1761 N N . ILE A 1 218 ? -12.522 -15.603 5.713 1.00 98.69 218 ILE A N 1
ATOM 1762 C CA . ILE A 1 218 ? -12.410 -14.149 5.613 1.00 98.69 218 ILE A CA 1
ATOM 1763 C C . ILE A 1 218 ? -13.832 -13.609 5.699 1.00 98.69 218 ILE A C 1
ATOM 1765 O O . ILE A 1 218 ? -14.665 -13.988 4.880 1.00 98.69 218 ILE A O 1
ATOM 1769 N N . ASN A 1 219 ? -14.136 -12.758 6.673 1.00 98.75 219 ASN A N 1
ATOM 1770 C CA . ASN A 1 219 ? -15.466 -12.168 6.794 1.00 98.75 219 ASN A CA 1
ATOM 1771 C C . ASN A 1 219 ? -15.546 -10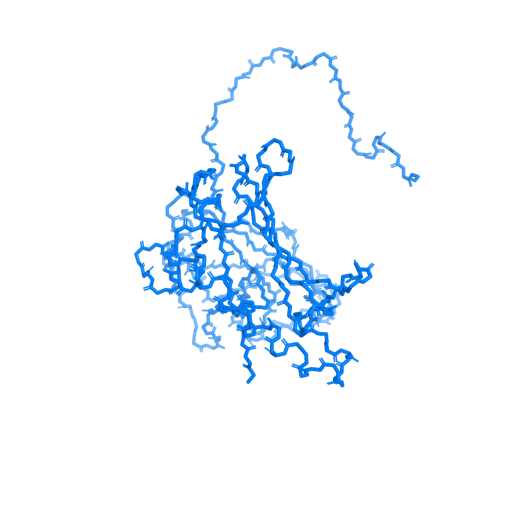.860 6.009 1.00 98.75 219 ASN A C 1
ATOM 1773 O O . ASN A 1 219 ? -14.553 -10.144 5.859 1.00 98.75 219 ASN A O 1
ATOM 1777 N N . VAL A 1 220 ? -16.749 -10.507 5.559 1.00 98.62 220 VAL A N 1
ATOM 1778 C CA . VAL A 1 220 ? -17.016 -9.156 5.055 1.00 98.62 220 VAL A CA 1
ATOM 1779 C C . VAL A 1 220 ? -16.506 -8.103 6.046 1.00 98.62 220 VAL A C 1
ATOM 1781 O O . VAL A 1 220 ? -16.616 -8.268 7.261 1.00 98.62 220 VAL A O 1
ATOM 1784 N N . ASN A 1 221 ? -15.950 -7.013 5.518 1.00 98.25 221 ASN A N 1
ATOM 1785 C CA . ASN A 1 221 ? -15.371 -5.891 6.260 1.00 98.25 221 ASN A CA 1
ATOM 1786 C C . ASN A 1 221 ? -14.010 -6.168 6.940 1.00 98.25 221 ASN A C 1
ATOM 1788 O O . ASN A 1 221 ? -13.395 -5.221 7.451 1.00 98.25 221 ASN A O 1
ATOM 1792 N N . ASP A 1 222 ? -13.490 -7.403 6.902 1.00 98.38 222 ASP A N 1
ATOM 1793 C CA . ASP A 1 222 ? -12.155 -7.733 7.419 1.00 98.38 222 ASP A CA 1
ATOM 1794 C C . ASP A 1 222 ? -11.064 -6.956 6.674 1.00 98.38 222 ASP A C 1
ATOM 1796 O O . ASP A 1 222 ? -11.014 -6.938 5.445 1.00 98.38 222 ASP A O 1
ATOM 1800 N N . ARG A 1 223 ? -10.142 -6.336 7.421 1.00 97.56 223 ARG A N 1
ATOM 1801 C CA . ARG A 1 223 ? -8.991 -5.602 6.868 1.00 97.56 223 ARG A CA 1
ATOM 1802 C C . ARG A 1 223 ? -7.877 -6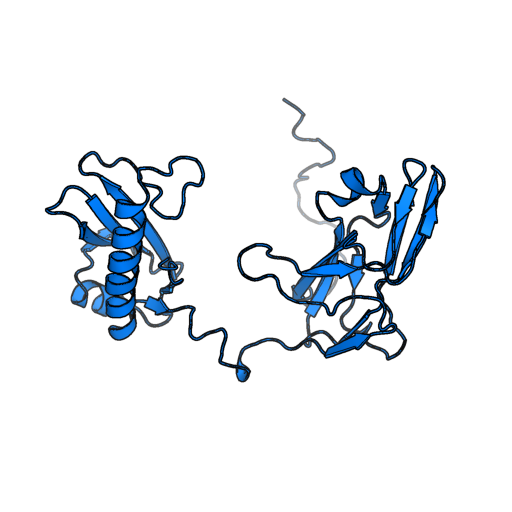.574 6.482 1.00 97.56 223 ARG A C 1
ATOM 1804 O O . ARG A 1 223 ? -7.040 -6.897 7.328 1.00 97.56 223 ARG A O 1
ATOM 1811 N N . ILE A 1 224 ? -7.865 -7.047 5.241 1.00 98.12 224 ILE A N 1
ATOM 1812 C CA . ILE A 1 224 ? -6.981 -8.141 4.794 1.00 98.12 224 ILE A CA 1
ATOM 1813 C C . ILE A 1 224 ? -5.689 -7.676 4.114 1.00 98.12 224 ILE A C 1
ATOM 1815 O O . ILE A 1 224 ? -4.708 -8.419 4.081 1.00 98.12 224 ILE A O 1
ATOM 1819 N N . CYS A 1 225 ? -5.654 -6.450 3.605 1.00 98.44 225 CYS A N 1
ATOM 1820 C CA . CYS A 1 225 ? -4.496 -5.869 2.930 1.00 98.44 225 CYS A CA 1
ATOM 1821 C C . CYS A 1 225 ? -4.450 -4.359 3.160 1.00 98.44 225 CYS A C 1
ATOM 1823 O O . CYS A 1 225 ? -5.325 -3.790 3.812 1.00 98.44 225 CYS A O 1
ATOM 1825 N N . GLN A 1 226 ? -3.414 -3.715 2.647 1.00 98.00 226 GLN A N 1
ATOM 1826 C CA . GLN A 1 226 ? -3.197 -2.279 2.761 1.00 98.00 226 GLN A CA 1
ATOM 1827 C C . GLN A 1 226 ? -2.588 -1.740 1.470 1.00 98.00 226 GLN A C 1
ATOM 1829 O O . GLN A 1 226 ? -1.916 -2.483 0.750 1.00 98.00 226 GLN A O 1
ATOM 1834 N N . PHE A 1 227 ? -2.810 -0.459 1.180 1.00 98.00 227 PHE A N 1
ATOM 1835 C CA . PHE A 1 227 ? -2.289 0.185 -0.019 1.00 98.00 227 PHE A CA 1
ATOM 1836 C C . PHE A 1 227 ? -1.637 1.544 0.246 1.00 98.00 227 PHE A C 1
ATOM 1838 O O . PHE A 1 227 ? -1.926 2.220 1.236 1.00 98.00 227 PHE A O 1
ATOM 1845 N N . ARG A 1 228 ? -0.773 1.951 -0.685 1.00 96.56 228 ARG A N 1
ATOM 1846 C CA . ARG A 1 228 ? -0.262 3.321 -0.824 1.00 96.56 228 ARG A CA 1
ATOM 1847 C C . ARG A 1 228 ? -0.198 3.706 -2.296 1.00 96.56 228 ARG A C 1
ATOM 1849 O O . ARG A 1 228 ? -0.216 2.830 -3.156 1.00 96.56 228 ARG A O 1
ATOM 1856 N N . ILE A 1 229 ? -0.037 4.999 -2.571 1.00 95.62 229 ILE A N 1
ATOM 1857 C CA . ILE A 1 229 ? 0.270 5.495 -3.918 1.00 95.62 229 ILE A CA 1
ATOM 1858 C C . ILE A 1 229 ? 1.751 5.851 -4.060 1.00 95.62 229 ILE A C 1
ATOM 1860 O O . ILE A 1 229 ? 2.408 6.266 -3.096 1.00 95.62 229 ILE A O 1
ATOM 1864 N N . MET A 1 230 ? 2.270 5.714 -5.275 1.00 94.44 230 MET A N 1
ATOM 1865 C CA . MET A 1 230 ? 3.624 6.105 -5.664 1.00 94.44 230 MET A CA 1
ATOM 1866 C C . MET A 1 230 ? 3.619 6.734 -7.055 1.00 94.44 230 MET A C 1
ATOM 1868 O O . MET A 1 230 ? 2.744 6.445 -7.866 1.00 94.44 230 MET A O 1
ATOM 1872 N N . LYS A 1 231 ? 4.588 7.614 -7.333 1.00 95.25 231 LYS A N 1
ATOM 1873 C CA . LYS A 1 231 ? 4.791 8.108 -8.699 1.00 95.25 231 LYS A CA 1
ATOM 1874 C C . LYS A 1 231 ? 5.250 6.955 -9.586 1.00 95.25 231 LYS A C 1
ATOM 1876 O O . LYS A 1 231 ? 6.118 6.186 -9.177 1.00 95.25 231 LYS A O 1
ATOM 1881 N N . LYS A 1 232 ? 4.707 6.900 -10.800 1.00 94.44 232 LYS A N 1
ATOM 1882 C CA . LYS A 1 232 ? 5.120 5.952 -11.841 1.00 94.44 232 LYS A CA 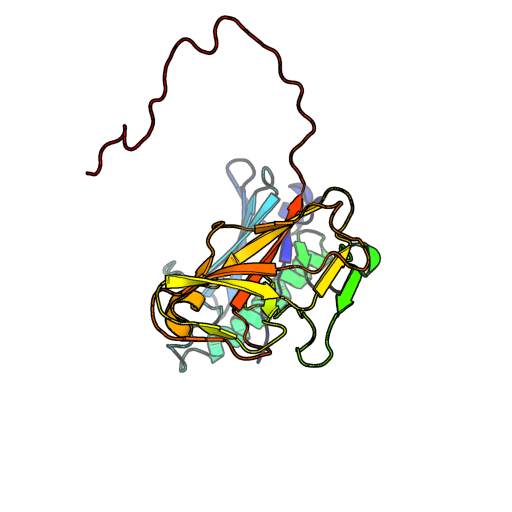1
ATOM 1883 C C . LYS A 1 232 ? 6.588 6.161 -12.204 1.00 94.44 232 LYS A C 1
ATOM 1885 O O . LYS A 1 232 ? 7.120 7.269 -12.069 1.00 94.44 232 LYS A O 1
ATOM 1890 N N . MET A 1 233 ? 7.227 5.108 -12.712 1.00 93.75 233 MET A N 1
ATOM 1891 C CA . MET A 1 233 ? 8.571 5.222 -13.281 1.00 93.75 233 MET A CA 1
ATOM 1892 C C . MET A 1 233 ? 8.611 6.272 -14.408 1.00 93.75 233 MET A C 1
ATOM 1894 O O . MET A 1 233 ? 7.605 6.479 -15.098 1.00 93.75 233 MET A O 1
ATOM 1898 N N . PRO A 1 234 ? 9.755 6.948 -14.623 1.00 91.81 234 PRO A N 1
ATOM 1899 C CA . PRO A 1 234 ? 9.904 7.843 -15.762 1.00 91.81 234 PRO A CA 1
ATOM 1900 C C . PRO A 1 234 ? 9.743 7.077 -17.078 1.00 91.81 234 PRO A C 1
ATOM 1902 O O . PRO A 1 234 ? 9.975 5.870 -17.155 1.00 91.81 234 PRO A O 1
ATOM 1905 N N . LYS A 1 235 ? 9.386 7.801 -18.142 1.00 91.88 235 LYS A N 1
ATOM 1906 C CA . LYS A 1 235 ? 9.431 7.243 -19.493 1.00 91.88 235 LYS A CA 1
ATOM 1907 C C . LYS A 1 235 ? 10.882 6.894 -19.831 1.00 91.88 235 LYS A C 1
ATOM 1909 O O . LYS A 1 235 ? 11.761 7.739 -19.686 1.00 91.88 235 LYS A O 1
ATOM 1914 N N . VAL A 1 236 ? 11.101 5.674 -20.304 1.00 95.81 236 VAL A N 1
ATOM 1915 C CA . VAL A 1 236 ? 12.411 5.180 -20.737 1.00 95.81 236 VAL A CA 1
ATOM 1916 C C . VAL A 1 236 ? 12.368 4.803 -22.214 1.00 95.81 236 VAL A C 1
ATOM 1918 O O . VAL A 1 236 ? 11.316 4.430 -22.736 1.00 95.81 236 VAL A O 1
ATOM 1921 N N . HIS A 1 237 ? 13.513 4.924 -22.875 1.00 97.06 237 HIS A N 1
ATOM 1922 C CA . HIS A 1 237 ? 13.760 4.384 -24.206 1.00 97.06 237 HIS A CA 1
ATOM 1923 C C . HIS A 1 237 ? 14.717 3.201 -24.055 1.00 97.06 237 HIS A C 1
ATOM 1925 O O . HIS A 1 237 ? 15.657 3.272 -23.265 1.00 97.06 237 HIS A O 1
ATOM 1931 N N . PHE A 1 238 ? 14.427 2.100 -24.746 1.00 97.06 238 PHE A N 1
ATOM 1932 C CA . PHE A 1 238 ? 15.272 0.912 -24.726 1.00 97.06 238 PHE A CA 1
ATOM 1933 C C . PHE A 1 238 ? 16.210 0.960 -25.930 1.00 97.06 238 PHE A C 1
ATOM 1935 O O . PHE A 1 238 ? 15.746 0.851 -27.064 1.00 97.06 238 PHE A O 1
ATOM 1942 N N . ASP A 1 239 ? 17.505 1.117 -25.662 1.00 96.88 239 ASP A N 1
ATOM 1943 C CA . ASP A 1 239 ? 18.559 1.122 -26.675 1.00 96.88 239 ASP A CA 1
ATOM 1944 C C . ASP A 1 239 ? 19.248 -0.251 -26.687 1.00 96.88 239 ASP A C 1
ATOM 1946 O O . ASP A 1 239 ? 19.934 -0.629 -25.735 1.00 96.88 239 ASP A O 1
ATOM 1950 N N . GLU A 1 240 ? 19.023 -1.028 -27.749 1.00 97.62 240 GLU A N 1
ATOM 1951 C CA . GLU A 1 240 ? 19.625 -2.354 -27.917 1.00 97.62 240 GLU A CA 1
ATOM 1952 C C . GLU A 1 240 ? 21.124 -2.233 -28.245 1.00 97.62 240 GLU A C 1
ATOM 1954 O O . GLU A 1 240 ? 21.520 -1.485 -29.140 1.00 97.62 240 GLU A O 1
ATOM 1959 N N . VAL A 1 241 ? 21.970 -2.972 -27.521 1.00 97.25 241 VAL A N 1
ATOM 1960 C CA . VAL A 1 241 ? 23.435 -2.935 -27.654 1.00 97.25 241 VAL A CA 1
ATOM 1961 C C . VAL A 1 241 ? 24.024 -4.342 -27.678 1.00 97.25 241 VAL A C 1
ATOM 1963 O O . VAL A 1 241 ? 23.483 -5.264 -27.075 1.00 97.25 241 VAL A O 1
ATOM 1966 N N . VAL A 1 242 ? 25.176 -4.499 -28.338 1.00 96.62 242 VAL A N 1
ATOM 1967 C CA . VAL A 1 242 ? 25.895 -5.787 -28.406 1.00 96.62 242 VAL A CA 1
ATOM 1968 C C . VAL A 1 242 ? 26.617 -6.110 -27.090 1.00 96.62 242 VAL A C 1
ATOM 1970 O O . VAL A 1 242 ? 26.764 -7.276 -26.737 1.00 96.62 242 VAL A O 1
ATOM 1973 N N . PHE A 1 243 ? 27.044 -5.087 -26.342 1.00 95.69 243 PHE A N 1
ATOM 1974 C CA . PHE A 1 243 ? 27.757 -5.238 -25.072 1.00 95.69 243 PHE A CA 1
ATOM 1975 C C . PHE A 1 243 ? 27.222 -4.242 -24.030 1.00 95.69 243 PHE A C 1
ATOM 1977 O O . PHE A 1 243 ? 26.969 -3.084 -24.360 1.00 95.69 243 PHE A O 1
ATOM 1984 N N . LEU A 1 244 ? 27.054 -4.699 -22.780 1.00 95.31 244 LEU A N 1
ATOM 1985 C CA . LEU A 1 244 ? 26.745 -3.858 -21.613 1.00 95.31 244 LEU A CA 1
ATOM 1986 C C . LEU A 1 244 ? 28.056 -3.422 -20.920 1.00 95.31 244 LEU A C 1
ATOM 1988 O O . LEU A 1 244 ? 28.993 -2.975 -21.575 1.00 95.31 244 LEU A O 1
ATOM 1992 N N . SER A 1 245 ? 28.141 -3.538 -19.591 1.00 91.94 245 SER A N 1
ATOM 1993 C CA . SER A 1 245 ? 29.352 -3.273 -18.810 1.00 91.94 245 SER A CA 1
ATOM 1994 C C . SER A 1 245 ? 30.331 -4.449 -18.821 1.00 91.94 245 SER A C 1
ATOM 1996 O O . SER A 1 245 ? 29.916 -5.600 -18.876 1.00 91.94 245 SER A O 1
ATOM 1998 N N . GLU A 1 246 ? 31.621 -4.166 -18.634 1.00 88.44 246 GLU A N 1
ATOM 1999 C CA . GLU A 1 246 ? 32.688 -5.183 -18.627 1.00 88.44 246 GLU A CA 1
ATOM 2000 C C . GLU A 1 246 ? 32.707 -6.102 -17.391 1.00 88.44 246 GLU A C 1
ATOM 2002 O O . GLU A 1 246 ? 33.361 -7.143 -17.414 1.00 88.44 246 GLU A O 1
ATOM 2007 N N . LYS A 1 247 ? 32.050 -5.723 -16.285 1.00 92.44 247 LYS A N 1
ATOM 2008 C CA . LYS A 1 247 ? 32.088 -6.481 -15.024 1.00 92.44 247 LYS A CA 1
ATOM 2009 C C . LYS A 1 247 ? 30.707 -6.951 -14.604 1.00 92.44 247 LYS A C 1
ATOM 2011 O O . LYS A 1 247 ? 29.819 -6.135 -14.359 1.00 92.44 247 LYS A O 1
ATOM 2016 N N . ASP A 1 248 ? 30.587 -8.256 -14.395 1.00 93.56 248 ASP A N 1
ATOM 2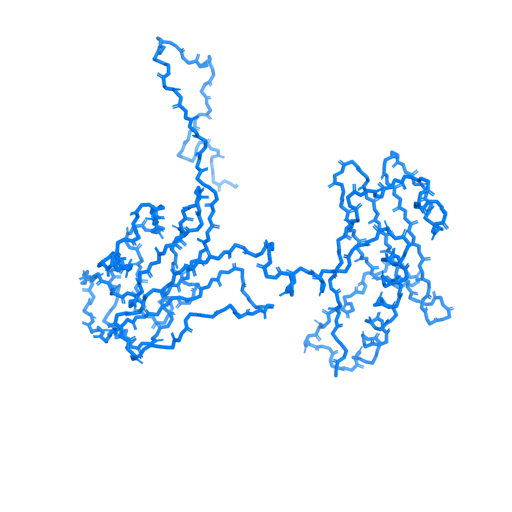017 C CA . ASP A 1 248 ? 29.397 -8.856 -13.812 1.00 93.56 248 ASP A CA 1
ATOM 2018 C C . ASP A 1 248 ? 29.350 -8.632 -12.300 1.00 93.56 248 ASP A C 1
ATOM 2020 O O . ASP A 1 248 ? 30.308 -8.892 -11.570 1.00 93.56 248 ASP A O 1
ATOM 2024 N N . ARG A 1 249 ? 28.189 -8.197 -11.802 1.00 93.12 249 ARG A N 1
ATOM 2025 C CA . ARG A 1 249 ? 27.924 -8.113 -10.357 1.00 93.12 249 ARG A CA 1
ATOM 2026 C C . ARG A 1 249 ? 27.707 -9.496 -9.722 1.00 93.12 249 ARG A C 1
ATOM 2028 O O . ARG A 1 249 ? 28.008 -9.692 -8.546 1.00 93.12 249 ARG A O 1
ATOM 2035 N N . GLY A 1 250 ? 27.109 -10.428 -10.466 1.00 89.94 250 GLY A N 1
ATOM 2036 C CA . GLY A 1 250 ? 26.529 -11.661 -9.921 1.00 89.94 250 GLY A CA 1
ATOM 2037 C C . GLY A 1 250 ? 25.224 -11.434 -9.129 1.00 89.94 250 GLY A C 1
ATOM 2038 O O . GLY A 1 250 ? 24.862 -10.307 -8.771 1.00 89.94 250 GLY A O 1
ATOM 2039 N N . GLY A 1 251 ? 24.498 -12.519 -8.844 1.00 91.50 251 GLY A N 1
ATOM 2040 C CA . GLY A 1 251 ? 23.207 -12.513 -8.142 1.00 91.50 251 GLY A CA 1
ATOM 2041 C C . GLY A 1 251 ? 22.873 -13.871 -7.513 1.00 91.50 251 GLY A C 1
ATOM 2042 O O . GLY A 1 251 ? 23.724 -14.752 -7.479 1.00 91.50 251 GLY A O 1
ATOM 2043 N N . ILE A 1 252 ? 21.647 -14.036 -6.994 1.00 89.25 252 ILE A N 1
ATOM 2044 C CA . ILE A 1 252 ? 21.134 -15.308 -6.429 1.00 89.25 252 ILE A CA 1
ATOM 2045 C C . ILE A 1 252 ? 22.051 -15.862 -5.317 1.00 89.25 252 ILE A C 1
ATOM 2047 O O . ILE A 1 252 ? 22.535 -16.988 -5.355 1.00 89.25 252 ILE A O 1
ATOM 2051 N N . GLY A 1 253 ? 22.318 -15.039 -4.300 1.00 88.00 253 GLY A N 1
ATOM 2052 C CA . GLY A 1 253 ? 23.154 -15.446 -3.165 1.00 88.00 253 GLY A CA 1
ATOM 2053 C C . GLY A 1 253 ? 24.660 -15.446 -3.445 1.00 88.00 253 GLY A C 1
ATOM 2054 O O . GLY A 1 253 ? 25.409 -16.068 -2.695 1.00 88.00 253 GLY A O 1
ATOM 2055 N N . SER A 1 254 ? 25.119 -14.726 -4.476 1.00 88.62 254 SER A N 1
ATOM 2056 C CA . SER A 1 254 ? 26.543 -14.578 -4.824 1.00 88.62 254 SER A CA 1
ATOM 2057 C C . SER A 1 254 ? 27.424 -14.021 -3.696 1.00 88.62 254 SER A C 1
ATOM 2059 O O . SER A 1 254 ? 28.630 -14.235 -3.702 1.00 88.62 254 SER A O 1
ATOM 2061 N N . THR A 1 255 ? 26.840 -13.346 -2.703 1.00 86.25 255 THR A N 1
ATOM 2062 C CA . THR A 1 255 ? 27.545 -12.819 -1.522 1.00 86.25 255 THR A CA 1
ATOM 2063 C C . THR A 1 255 ? 27.659 -13.827 -0.370 1.00 86.25 255 THR A C 1
ATOM 2065 O O . THR A 1 255 ? 28.175 -13.486 0.690 1.00 86.25 255 THR A O 1
ATOM 2068 N N . GLY A 1 256 ? 27.190 -15.067 -0.547 1.00 86.19 256 GLY A N 1
ATOM 2069 C CA . GLY A 1 256 ? 27.186 -16.087 0.504 1.00 86.19 256 GLY A CA 1
ATOM 2070 C C . GLY A 1 256 ? 26.123 -15.849 1.586 1.00 86.19 256 GLY A C 1
ATOM 2071 O O . GLY A 1 256 ? 25.244 -15.002 1.444 1.00 86.19 256 GLY A O 1
ATOM 2072 N N . ARG A 1 257 ? 26.168 -16.657 2.655 1.00 77.94 257 ARG A N 1
ATOM 2073 C CA . ARG A 1 257 ? 25.160 -16.699 3.740 1.00 77.94 257 ARG A CA 1
ATOM 2074 C C . ARG A 1 257 ? 25.752 -16.546 5.153 1.00 77.94 257 ARG A C 1
ATOM 2076 O O . ARG A 1 257 ? 25.083 -16.921 6.110 1.00 77.94 257 ARG A O 1
ATOM 2083 N N . LYS A 1 258 ? 27.015 -16.125 5.271 1.00 66.06 258 LYS A N 1
ATOM 2084 C CA . LYS A 1 258 ? 27.720 -16.068 6.562 1.00 66.06 258 LYS A CA 1
ATOM 2085 C C . LYS A 1 258 ? 27.313 -14.855 7.381 1.00 66.06 258 LYS A C 1
ATOM 2087 O O . LYS A 1 258 ? 27.182 -13.776 6.766 1.00 66.06 258 LYS A O 1
#

Nearest PDB structures (foldseek):
  4aoz-assembly1_C  TM=9.730E-01  e=3.349E-20  Bacillus subtilis
  2y1t-assembly2_E  TM=9.767E-01  e=1.162E-18  Bacillus subtilis
  2xx6-assembly1_C  TM=9.688E-01  e=1.301E-18  Bacillus subtilis
  2xy3-assembly1_A  TM=9.726E-01  e=3.584E-18  Bacillus subtilis
  2xy3-assembly1_C  TM=9.641E-01  e=7.042E-18  Bacillus subtilis

Mean predicted aligned error: 14.88 Å

Sequence (258 aa):
MVRKNEYTLNKKVNESVLKKCGFRKEHGDCYTLKHFLYEKYVSLNILVMLDDLSLTVTVTDDKGNLYAPFYNPELVENNIVAQETIEEYNKVMDRLSKKKVTTKVKDMSDNKDDCLSIKIKYFTDKIDKVDFIGGKSDWVDLRAADTFKLHKGEFALIPLGVAMQLPKGYEAHVIPRSSTYKTWKIIQTNHMGLIDESYCGNNDQWFMPVIAMEDTTINVNDRICQFRIMKKMPKVHFDEVVFLSEKDRGGIGSTGRK

Solvent-accessible surface area (backbone atoms only — not comparable to full-atom values): 15324 Å² total; per-residue (Å²): 133,81,76,73,75,56,69,45,52,29,95,82,48,48,72,71,58,41,47,77,71,64,32,45,77,78,55,95,55,34,32,39,36,81,46,70,39,78,99,56,49,31,31,43,39,38,39,37,34,66,85,80,52,46,67,48,78,49,37,25,42,74,85,64,50,77,52,75,60,77,78,56,92,88,50,74,90,58,48,64,63,24,42,55,50,35,51,52,47,46,54,54,50,53,55,34,28,78,67,45,46,27,38,59,51,83,64,67,81,75,42,76,87,81,53,86,63,66,51,74,47,68,79,56,85,76,40,79,80,79,62,78,61,80,95,77,56,96,53,35,59,39,27,27,53,51,67,46,79,40,50,56,72,38,74,47,76,45,45,40,33,33,24,43,36,56,46,89,68,25,30,35,46,36,34,68,41,92,54,28,42,79,75,42,34,37,45,57,73,72,64,56,47,76,41,56,52,81,54,40,50,101,79,36,58,43,67,49,47,30,33,23,74,36,72,35,66,50,48,51,43,38,72,52,28,28,33,46,76,44,74,55,81,78,94,79,83,90,80,90,69,97,70,86,77,98,71,84,85,78,61,95,65,69,85,63,88,129

Secondary structure (DSSP, 8-state):
-PPPPPEEE-TT--HHHHHHTTPEE-STTEEEEEEEEGGGTEEEEEEEETTTTEEEEEEEETT-PEE--S--TT-GGGHHHHHHHHHHHHHHHHHHHHTTSEEEGGGSSS-TTTSPP-EEEES-SSSPPP---TTT-SSEEEE-SS-EEE-TT-EEEEE-SEEEEPPTTEEEEEEE-TTHHHHH-EEETTSSEEE-TT--STT---EEEEEESSSEEEPTT-EEEEEEEEEPPPP------S---SS----SSTT---

Foldseek 3Di:
DDDQFDKFFQLPDDPVLLVVLVWDDDDDQKTWDWDADDVRQKIWIWIAGNVVRGIDIFMAGPVRDTDPLRDDPVCPPCVVVSRVVSVVNVVSQVVCVVSNRMPTCVVVVPPPPPDWDKDKDFQDPLADDWDDPPPPDPWTFFWFQAKDWDAAFDKDWTFRRMAIQGGPQKKKKKAFDPCLCVAFVKHQPVRIDIGDNPLRDPPSTDTGIIGHRHGGMGHGHDRGITMDMDGDDDDDDDDDDPDDDPDDPDDDCPVPDD

Radius of gyration: 25.07 Å; Cα contacts (8 Å, |Δi|>4): 438; chains: 1; bounding box: 55×61×65 Å

pLDDT: mean 87.2, std 15.37, range [38.94, 98.81]